Protein AF-A0A1H7WBT7-F1 (afdb_monomer)

Radius of gyration: 23.44 Å; Cα contacts (8 Å, |Δi|>4): 569; chains: 1; bounding box: 58×46×62 Å

Sequence (361 aa):
MTIYLFTLDDHLTEDISVIVDMLNKSKGSLKFKILPYRSSTGYYKLYYQSKSLTLESISEICNELKGENNVFENYGILITSKKIEKPKAITLDGKESWYSAFVFKNIAINSNDWEEITEDRSYLAIAHQIIENIFQSLSQINLGSTELMQEIHLNSKGCINDYGRNRVEIYAKIMSGYICKNCQEKFIDRGNDEPTLNQIKSTLTIIRNRITDNYDLNLNVNETISVDKYGQISVGRHKINFGNAKTLAHIYLFYLINHNLKIGHNDFLEKKEIQDKFTSLHKVTGEYKNKFHMIGYVDSMSTYHTRIKKYIQNSLTIESLYKKFHYKSKKSKEYGHHYWLEFESSQVELDPSLQQYRVKV

Organism: NCBI:txid295069

Foldseek 3Di:
DEAEEEELDPVCPVLLVLLQVLLPVQDFDYHYDYQDDDCVDPLNVLVVPDQEAEQVNLCVNQCVSCVVVVNNVAAYEYEYQHFYAQQPLDPDDDDDGDQKDHDQRRIYGHQPDCCVLQVHVSSLLRSLRVLLRVLCNLLVQDSNDNCNPVVADCDQPLASRHPPRDSVSSSSVLLSLHHDPVSVVSSVVSPDDPRVVVSSSVSSVSSNCLSVLPPPPPPPQLFAWEQDPLLFIATRPFTQDPDPPLVLSLVLSLQLLAAPDWDALVCCVPPPLLVCLSCVCCVRRVPNVDSVRVVVCSVVVVVSLVVSLVSLCSRDSHVSVSVQSHWDWDQDPPGGIIIHHHDDPSRYHYDPNSNVSYDDD

Nearest PDB structures (foldseek):
  4rk1-assembly1_A  TM=3.832E-01  e=4.487E+00  Enterococcus faecium DO
  5tpw-assembly1_A  TM=4.294E-01  e=3.846E+00  Xenopus laevis
  1qoz-assembly2_B  TM=3.621E-01  e=3.846E+00  Trichoderma reesei

pLDDT: mean 86.72, std 11.73, range [36.94, 98.31]

Mean predicted aligned error: 13.57 Å

Secondary structure (DSSP, 8-state):
-EEEEEESSGGGHHHHHHHHHHHTTS-SS-EEEE----TTSHHHHHHHH-SEE-HHHHHHHHHHHHHHTT-TTSEEEEEESSEEPPPTT---S--S-BSEEEETTEEEEE-SS-HHHHTT-HHHHHHHHHHHHHHHHHTT--TT-TTHHHHSBSS-SSBTTB---SHHHHHHHHHH-B--HHHHHHHHHTT--HHHHHHHHHHHHHHHHHHH----------PPEEE-TT--EEETTEEE--TT-HHHHHHHHHHHHTTT--EEHHHHHH-HHHHHHHHHTHHHHS---SHHHHHHHHHTHHHHHHHHHHHHHHH-SSHHHHHHHSPEEEEETTTEEEEE----GGGEEE-GGGGGGPPP-

Structure (mmCIF, N/CA/C/O backbone):
data_AF-A0A1H7WBT7-F1
#
_entry.id   AF-A0A1H7WBT7-F1
#
loop_
_atom_site.group_PDB
_atom_site.id
_atom_site.type_symbol
_atom_site.label_atom_id
_atom_site.label_alt_id
_atom_site.label_comp_id
_atom_site.label_asym_id
_atom_site.label_entity_id
_atom_site.label_seq_id
_atom_site.pdbx_PDB_ins_code
_atom_site.Cartn_x
_atom_site.Cartn_y
_atom_site.Cartn_z
_atom_site.occupancy
_atom_site.B_iso_or_equiv
_atom_site.auth_seq_id
_atom_site.auth_comp_id
_atom_site.auth_asym_id
_atom_site.auth_atom_id
_atom_site.pdbx_PDB_model_num
ATOM 1 N N . MET A 1 1 ? -17.977 -5.008 -0.973 1.00 92.75 1 MET A N 1
ATOM 2 C CA . MET A 1 1 ? -17.716 -3.654 -0.448 1.00 92.75 1 MET A CA 1
ATOM 3 C C . MET A 1 1 ? -16.532 -3.040 -1.181 1.00 92.75 1 MET A C 1
ATOM 5 O O . MET A 1 1 ? -15.520 -3.716 -1.339 1.00 92.75 1 MET A O 1
ATOM 9 N N . THR A 1 2 ? -16.643 -1.798 -1.656 1.00 96.31 2 THR A N 1
ATOM 10 C CA . THR A 1 2 ? -15.521 -1.100 -2.303 1.00 96.31 2 THR A CA 1
ATOM 11 C C . THR A 1 2 ? -14.871 -0.120 -1.331 1.00 96.31 2 THR A C 1
ATOM 13 O O . THR A 1 2 ? -15.548 0.532 -0.537 1.00 96.31 2 THR A O 1
ATOM 16 N N . ILE A 1 3 ? -13.546 -0.063 -1.380 1.00 98.25 3 ILE A N 1
ATOM 17 C CA . ILE A 1 3 ? -12.691 0.770 -0.549 1.00 98.25 3 ILE A CA 1
ATOM 18 C C . ILE A 1 3 ? -11.867 1.642 -1.486 1.00 98.25 3 ILE A C 1
ATOM 20 O O . ILE A 1 3 ? -11.159 1.131 -2.356 1.00 98.25 3 ILE A O 1
ATOM 24 N N . TYR A 1 4 ? -11.984 2.950 -1.315 1.00 98.25 4 TYR A N 1
ATOM 25 C CA . TYR A 1 4 ? -11.321 3.945 -2.137 1.00 98.25 4 TYR A CA 1
ATOM 26 C C . TYR A 1 4 ? -10.151 4.556 -1.378 1.00 98.25 4 TYR A C 1
ATOM 28 O O . TYR A 1 4 ? -10.340 5.090 -0.290 1.00 98.25 4 TYR A O 1
ATOM 36 N N . LEU A 1 5 ? -8.954 4.470 -1.949 1.00 98.19 5 LEU A N 1
ATOM 37 C CA . LEU A 1 5 ? -7.739 5.081 -1.420 1.00 98.19 5 LEU A CA 1
ATOM 38 C C . LEU A 1 5 ? -7.412 6.331 -2.230 1.00 98.19 5 LEU A C 1
ATOM 40 O O . LEU A 1 5 ? -7.529 6.329 -3.457 1.00 98.19 5 LEU A O 1
ATOM 44 N N . PHE A 1 6 ? -6.962 7.373 -1.547 1.00 96.94 6 PHE A N 1
ATOM 45 C CA . PHE A 1 6 ? -6.472 8.597 -2.162 1.00 96.94 6 PHE A CA 1
ATOM 46 C C . PHE A 1 6 ? -5.417 9.254 -1.270 1.00 96.94 6 PHE A C 1
ATOM 48 O O . PHE A 1 6 ? -5.335 8.999 -0.070 1.00 96.94 6 PHE A O 1
ATOM 55 N N . THR A 1 7 ? -4.596 10.096 -1.882 1.00 95.62 7 THR A N 1
ATOM 56 C CA . THR A 1 7 ? -3.656 10.990 -1.206 1.00 95.62 7 THR A CA 1
ATOM 57 C C . THR A 1 7 ? -3.876 12.378 -1.771 1.00 95.62 7 THR A C 1
ATOM 59 O O . THR A 1 7 ? -4.238 12.516 -2.938 1.00 95.62 7 THR A O 1
ATOM 62 N N . LEU A 1 8 ? -3.664 13.390 -0.939 1.00 94.50 8 LEU A N 1
ATOM 63 C CA . LEU A 1 8 ? -3.547 14.779 -1.381 1.00 94.50 8 LEU A CA 1
ATOM 64 C C . LEU A 1 8 ? -2.085 15.252 -1.341 1.00 94.50 8 LEU A C 1
ATOM 66 O O . LEU A 1 8 ? -1.817 16.422 -1.578 1.00 94.50 8 LEU A O 1
ATOM 70 N 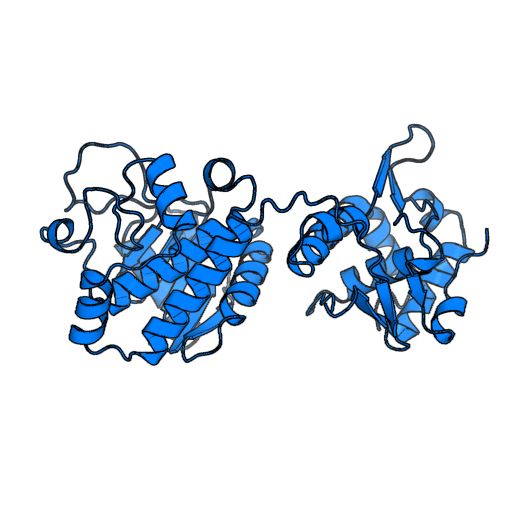N . ASP A 1 9 ? -1.150 14.343 -1.055 1.00 90.19 9 ASP A N 1
ATOM 71 C CA . ASP A 1 9 ? 0.286 14.544 -1.196 1.00 90.19 9 ASP A CA 1
ATOM 72 C C . ASP A 1 9 ? 0.802 13.823 -2.449 1.00 90.19 9 ASP A C 1
ATOM 74 O O . ASP A 1 9 ? 0.836 12.587 -2.498 1.00 90.19 9 ASP A O 1
ATOM 78 N N . ASP A 1 10 ? 1.264 14.591 -3.438 1.00 82.88 10 ASP A N 1
ATOM 79 C CA . ASP A 1 10 ? 1.680 14.069 -4.749 1.00 82.88 10 ASP A CA 1
ATOM 80 C C . ASP A 1 10 ? 2.744 12.959 -4.650 1.00 82.88 10 ASP A C 1
ATOM 82 O O . ASP A 1 10 ? 2.689 11.972 -5.390 1.00 82.88 10 ASP A O 1
ATOM 86 N N . HIS A 1 11 ? 3.682 13.080 -3.703 1.00 80.50 11 HIS A N 1
ATOM 87 C CA . HIS A 1 11 ? 4.784 12.130 -3.512 1.00 80.50 11 HIS A CA 1
ATOM 88 C C . HIS A 1 11 ? 4.335 10.732 -3.053 1.00 80.50 11 HIS A C 1
ATOM 90 O O . HIS A 1 11 ? 5.080 9.777 -3.258 1.00 80.50 11 HIS A O 1
ATOM 96 N N . LEU A 1 12 ? 3.122 10.592 -2.503 1.00 83.12 12 LEU A N 1
ATOM 97 C CA . LEU A 1 12 ? 2.568 9.315 -2.030 1.00 83.12 12 LEU A CA 1
ATOM 98 C C . LEU A 1 12 ? 1.747 8.582 -3.106 1.00 83.12 12 LEU A C 1
ATOM 100 O O . LEU A 1 12 ? 1.310 7.451 -2.893 1.00 83.12 12 LEU A O 1
ATOM 104 N N . THR A 1 13 ? 1.517 9.195 -4.272 1.00 79.75 13 THR A N 1
ATOM 105 C CA . THR A 1 13 ? 0.628 8.645 -5.318 1.00 79.75 13 THR A CA 1
ATOM 106 C C . THR A 1 13 ? 1.091 7.272 -5.819 1.00 79.75 13 THR A C 1
ATOM 108 O O . THR A 1 13 ? 0.280 6.369 -6.049 1.00 79.75 13 THR A O 1
ATOM 111 N N . GLU A 1 14 ? 2.406 7.094 -5.971 1.00 70.12 14 GLU A N 1
ATOM 112 C CA . GLU A 1 14 ? 2.995 5.812 -6.371 1.00 70.12 14 GLU A CA 1
ATOM 113 C C . GLU A 1 14 ? 2.823 4.754 -5.262 1.00 70.12 14 GLU A C 1
ATOM 115 O O . GLU A 1 14 ? 2.447 3.617 -5.558 1.00 70.12 14 GLU A O 1
ATOM 120 N N . ASP A 1 15 ? 2.999 5.132 -3.990 1.00 76.12 15 ASP A N 1
ATOM 121 C CA . ASP A 1 15 ? 2.882 4.222 -2.842 1.00 76.12 15 ASP A CA 1
ATOM 122 C C . ASP A 1 15 ? 1.452 3.692 -2.676 1.00 76.12 15 ASP A C 1
ATOM 124 O O . ASP A 1 15 ? 1.250 2.501 -2.423 1.00 76.12 15 ASP A O 1
ATOM 128 N N . ILE A 1 16 ? 0.441 4.534 -2.926 1.00 87.19 16 ILE A N 1
ATOM 129 C CA . ILE A 1 16 ? -0.965 4.106 -2.944 1.00 87.19 16 I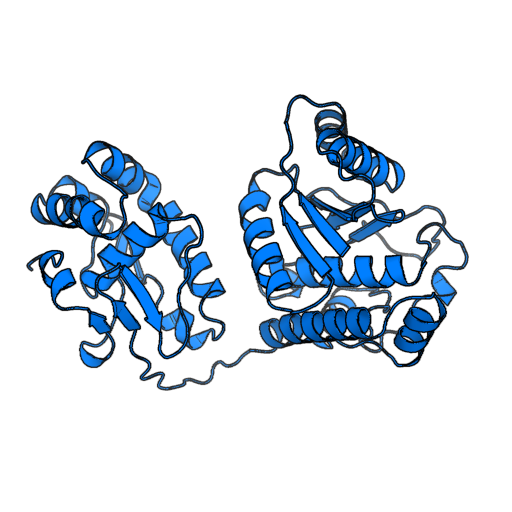LE A CA 1
ATOM 130 C C . ILE A 1 16 ? -1.194 2.987 -3.956 1.00 87.19 16 ILE A C 1
ATOM 132 O O . ILE A 1 16 ? -1.892 2.019 -3.650 1.00 87.19 16 ILE A O 1
ATOM 136 N N . SER A 1 17 ? -0.614 3.095 -5.152 1.00 83.25 17 SER A N 1
ATOM 137 C CA . SER A 1 17 ? -0.807 2.088 -6.201 1.00 83.25 17 SER A CA 1
ATOM 138 C C . SER A 1 17 ? -0.268 0.724 -5.765 1.00 83.25 17 SER A C 1
ATOM 140 O O . SER A 1 17 ? -0.952 -0.290 -5.903 1.00 83.25 17 SER A O 1
ATOM 142 N N . VAL A 1 18 ? 0.909 0.713 -5.129 1.00 79.62 18 VAL A N 1
ATOM 143 C CA . VAL A 1 18 ? 1.522 -0.500 -4.564 1.00 79.62 18 VAL A CA 1
ATOM 144 C C . VAL A 1 18 ? 0.638 -1.120 -3.479 1.00 79.62 18 VAL A C 1
ATOM 146 O O . VAL A 1 18 ? 0.449 -2.341 -3.443 1.00 79.62 18 VAL A O 1
ATOM 149 N N . ILE A 1 19 ? 0.077 -0.287 -2.601 1.00 88.00 19 ILE A N 1
ATOM 150 C CA . ILE A 1 19 ? -0.808 -0.727 -1.520 1.00 88.00 19 ILE A CA 1
ATOM 151 C C . ILE A 1 19 ? -2.099 -1.332 -2.089 1.00 88.00 19 ILE A C 1
ATOM 153 O O . ILE A 1 19 ? -2.473 -2.438 -1.694 1.00 88.00 19 ILE A O 1
ATOM 157 N N . VAL A 1 20 ? -2.756 -0.669 -3.047 1.00 90.31 20 VAL A N 1
ATOM 158 C CA . VAL A 1 20 ? -3.986 -1.173 -3.688 1.00 90.31 20 VAL A CA 1
ATOM 159 C C . VAL A 1 20 ? -3.752 -2.532 -4.348 1.00 90.31 20 VAL A C 1
ATOM 161 O O . VAL A 1 20 ? -4.540 -3.460 -4.139 1.00 90.31 20 VAL A O 1
ATOM 164 N N . ASP A 1 21 ? -2.664 -2.678 -5.104 1.00 83.25 21 ASP A N 1
ATOM 165 C CA . ASP A 1 21 ? -2.327 -3.935 -5.776 1.00 83.25 21 ASP A CA 1
ATOM 166 C C . ASP A 1 21 ? -2.071 -5.065 -4.774 1.00 83.25 21 ASP A C 1
ATOM 168 O O . ASP A 1 21 ? -2.511 -6.201 -4.972 1.00 83.25 21 ASP A O 1
ATOM 172 N N . MET A 1 22 ? -1.390 -4.764 -3.665 1.00 86.50 22 MET A N 1
ATOM 173 C CA . MET A 1 22 ? -1.147 -5.723 -2.592 1.00 86.50 22 MET A CA 1
ATOM 174 C C . MET A 1 22 ? -2.446 -6.176 -1.922 1.00 86.50 22 MET A C 1
ATOM 176 O O . MET A 1 22 ? -2.666 -7.383 -1.792 1.00 86.50 22 MET A O 1
ATOM 180 N N . LEU A 1 23 ? -3.294 -5.231 -1.514 1.00 89.31 23 LEU A N 1
ATOM 181 C CA . LEU A 1 23 ? -4.539 -5.514 -0.799 1.00 89.31 23 LEU A CA 1
ATOM 182 C C . LEU A 1 23 ? -5.519 -6.321 -1.666 1.00 89.31 23 LEU A C 1
ATOM 184 O O . LEU A 1 23 ? -6.214 -7.204 -1.164 1.00 89.31 23 LEU A O 1
ATOM 188 N N . ASN A 1 24 ? -5.513 -6.101 -2.984 1.00 88.75 24 ASN A N 1
ATOM 189 C CA . ASN A 1 24 ? -6.325 -6.865 -3.932 1.00 88.75 24 ASN A CA 1
ATOM 190 C C . ASN A 1 24 ? -5.812 -8.294 -4.213 1.00 88.75 24 ASN A C 1
ATOM 192 O O . ASN A 1 24 ? -6.513 -9.055 -4.886 1.00 88.75 24 ASN A O 1
ATOM 196 N N . LYS A 1 25 ? -4.643 -8.710 -3.692 1.00 81.38 25 LYS A N 1
ATOM 197 C CA . LYS A 1 25 ? -4.199 -10.120 -3.781 1.00 81.38 25 LYS A CA 1
ATOM 198 C C . LYS A 1 25 ? -5.079 -11.057 -2.948 1.00 81.38 25 LYS A C 1
ATOM 200 O O . LYS A 1 25 ? -5.212 -12.231 -3.294 1.00 81.38 25 LYS A O 1
ATOM 205 N N . SER A 1 26 ? -5.684 -10.549 -1.874 1.00 80.06 26 SER A N 1
ATOM 206 C CA . SER A 1 26 ? -6.634 -11.301 -1.056 1.00 80.06 26 SER A CA 1
ATOM 207 C C . SER A 1 26 ? -7.995 -11.366 -1.755 1.00 80.06 26 SER A C 1
ATOM 209 O O . SER A 1 26 ? -8.641 -10.343 -2.002 1.00 80.06 26 SER A O 1
ATOM 211 N N . LYS A 1 27 ? -8.442 -12.577 -2.106 1.00 82.94 27 LYS A N 1
ATOM 212 C CA . LYS A 1 27 ? -9.740 -12.786 -2.762 1.00 82.94 27 LYS A CA 1
ATOM 213 C C . LYS A 1 27 ? -10.875 -12.631 -1.747 1.00 82.94 27 LYS A C 1
ATOM 215 O O . LYS A 1 27 ? -10.848 -13.249 -0.693 1.00 82.94 27 LYS A O 1
ATOM 220 N N . GLY A 1 28 ? -11.901 -11.865 -2.107 1.00 90.06 28 GLY A N 1
ATOM 221 C CA . GLY A 1 28 ? -13.119 -11.724 -1.310 1.00 90.06 28 GLY A CA 1
ATOM 222 C C . GLY A 1 28 ? -13.953 -10.500 -1.689 1.00 90.06 28 GLY A C 1
ATOM 223 O O . GLY A 1 28 ? -13.803 -9.953 -2.792 1.00 90.06 28 GLY A O 1
ATOM 224 N N . SER A 1 29 ? -14.849 -10.117 -0.777 1.00 92.38 29 SER A N 1
ATOM 225 C CA . SER A 1 29 ? -15.852 -9.055 -0.922 1.00 92.38 29 SER A CA 1
ATOM 226 C C . SER A 1 29 ? -15.258 -7.640 -0.858 1.00 92.38 29 SER A C 1
ATOM 228 O O . SER A 1 29 ? -15.826 -6.725 -1.463 1.00 92.38 29 SER A O 1
ATOM 230 N N . LEU A 1 30 ? -14.131 -7.452 -0.164 1.00 96.50 30 LEU A N 1
ATOM 231 C CA . LEU A 1 30 ? -13.372 -6.204 -0.100 1.00 96.50 30 LEU A CA 1
ATOM 232 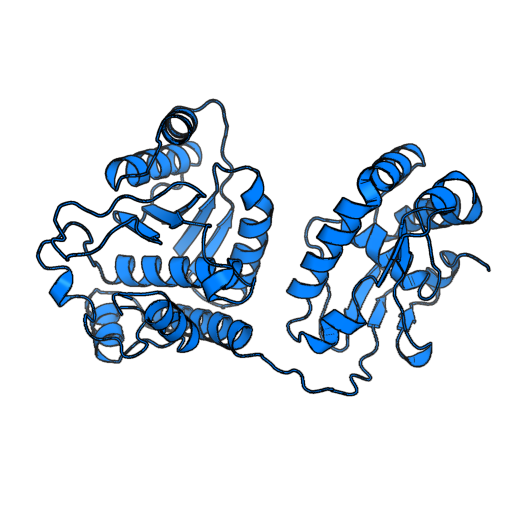C C . LEU A 1 30 ? -12.623 -5.997 -1.420 1.00 96.50 30 LEU A C 1
ATOM 234 O O . LEU A 1 30 ? -11.868 -6.871 -1.854 1.00 96.50 30 LEU A O 1
ATOM 238 N N . LYS A 1 31 ? -12.848 -4.846 -2.061 1.00 96.88 31 LYS A N 1
ATOM 239 C CA . LYS A 1 31 ? -12.198 -4.436 -3.314 1.00 96.88 31 LYS A CA 1
ATOM 240 C C . LYS A 1 31 ? -11.588 -3.055 -3.153 1.00 96.88 31 LYS A C 1
ATOM 242 O O . LYS A 1 31 ? -12.317 -2.112 -2.853 1.00 96.88 31 LYS A O 1
ATOM 247 N N . PHE A 1 32 ? -10.292 -2.933 -3.408 1.00 97.06 32 PHE A N 1
ATOM 248 C CA . PHE A 1 32 ? -9.549 -1.689 -3.231 1.00 97.06 32 PHE A CA 1
ATOM 249 C C . PHE A 1 32 ? -9.364 -0.990 -4.577 1.00 97.06 32 PHE A C 1
ATOM 251 O O . PHE A 1 32 ? -9.045 -1.637 -5.577 1.00 97.06 32 PHE A O 1
ATOM 258 N N . LYS A 1 33 ? -9.590 0.321 -4.617 1.00 97.12 33 LYS A N 1
ATOM 259 C CA . LYS A 1 33 ? -9.450 1.154 -5.816 1.00 97.12 33 LYS A CA 1
ATOM 260 C C . LYS A 1 33 ? -8.826 2.493 -5.453 1.00 97.12 33 LYS A C 1
ATOM 262 O O . LYS A 1 33 ? -9.006 2.971 -4.339 1.00 97.12 33 LYS A O 1
ATOM 267 N N . ILE A 1 34 ? -8.143 3.109 -6.409 1.00 95.81 34 ILE A N 1
ATOM 268 C CA . ILE A 1 34 ? -7.688 4.495 -6.282 1.00 95.81 34 ILE A CA 1
ATOM 269 C C . ILE A 1 34 ? -8.845 5.418 -6.662 1.00 95.81 34 ILE A C 1
ATOM 271 O O . ILE A 1 34 ? -9.539 5.158 -7.648 1.00 95.81 34 ILE A O 1
ATOM 275 N N . LEU A 1 35 ? -9.054 6.475 -5.883 1.00 94.75 35 LEU A N 1
ATOM 276 C CA . LEU A 1 35 ? -10.021 7.527 -6.175 1.00 94.75 35 LEU A CA 1
ATOM 277 C C . LEU A 1 35 ? -9.280 8.777 -6.664 1.00 94.75 35 LEU A C 1
ATOM 279 O O . LEU A 1 35 ? -8.384 9.253 -5.965 1.00 94.75 35 LEU A O 1
ATOM 283 N N . PRO A 1 36 ? -9.608 9.304 -7.854 1.00 90.75 36 PRO A N 1
ATOM 284 C CA . PRO A 1 36 ? -8.990 10.525 -8.344 1.00 90.75 36 PRO A CA 1
ATOM 285 C C . PRO A 1 36 ? -9.487 11.737 -7.548 1.00 90.75 36 PRO A C 1
ATOM 287 O O . PRO A 1 36 ? -10.640 11.777 -7.116 1.00 90.75 36 PRO A O 1
ATOM 290 N N . TYR A 1 37 ? -8.628 12.746 -7.415 1.00 91.06 37 TYR A N 1
ATOM 291 C CA . TYR A 1 37 ? -8.960 14.043 -6.826 1.00 91.06 37 TYR A CA 1
ATOM 292 C C . TYR A 1 37 ? -8.668 15.175 -7.813 1.00 91.06 37 TYR A C 1
ATOM 294 O O . TYR A 1 37 ? -7.911 15.019 -8.774 1.00 91.06 37 TYR A O 1
ATOM 302 N N . ARG A 1 38 ? -9.258 16.340 -7.550 1.00 87.69 38 ARG A N 1
ATOM 303 C CA . ARG A 1 38 ? -8.926 17.613 -8.197 1.00 87.69 38 ARG A CA 1
ATOM 304 C C . ARG A 1 38 ? -8.327 18.586 -7.183 1.00 87.69 38 ARG A C 1
ATOM 306 O O . ARG A 1 38 ? -8.733 18.595 -6.025 1.00 87.69 38 ARG A O 1
ATOM 313 N N . SER A 1 39 ? -7.367 19.399 -7.618 1.00 87.12 39 SER A N 1
ATOM 314 C CA . SER A 1 39 ? -6.648 20.356 -6.762 1.00 87.12 39 SER A CA 1
ATOM 315 C C . SER A 1 39 ? -7.354 21.707 -6.588 1.00 87.12 39 SER A C 1
ATOM 317 O O . SER A 1 39 ? -6.933 22.535 -5.785 1.00 87.12 39 SER A O 1
ATOM 319 N N . SER A 1 40 ? -8.442 21.951 -7.320 1.00 86.12 40 SER A N 1
ATOM 320 C CA . SER A 1 40 ? -9.200 23.210 -7.304 1.00 86.12 40 SER A CA 1
ATOM 321 C C . SER A 1 40 ? -10.394 23.218 -6.337 1.00 86.12 40 SER A C 1
ATOM 323 O O . SER A 1 40 ? -11.245 24.101 -6.428 1.00 86.12 40 SER A O 1
ATOM 325 N N . THR A 1 41 ? -10.500 22.236 -5.442 1.00 91.25 41 THR A N 1
ATOM 326 C CA . THR A 1 41 ? -11.695 21.986 -4.619 1.00 91.25 41 THR A CA 1
ATOM 327 C C . THR A 1 41 ? -11.565 22.503 -3.181 1.00 91.25 41 THR A C 1
ATOM 329 O O . THR A 1 41 ? -10.470 22.813 -2.701 1.00 91.25 41 THR A O 1
ATOM 332 N N . GLY A 1 42 ? -12.706 22.578 -2.482 1.00 90.75 42 GLY A N 1
ATOM 333 C CA . GLY A 1 42 ? -12.795 22.968 -1.069 1.00 90.75 42 GLY A CA 1
ATOM 334 C C . GLY A 1 42 ? -11.973 22.053 -0.163 1.00 90.75 42 GLY A C 1
ATOM 335 O O . GLY A 1 42 ? -11.051 22.533 0.500 1.00 90.75 42 GLY A O 1
ATOM 336 N N . TYR A 1 43 ? -12.216 20.739 -0.224 1.00 93.75 43 TYR A N 1
ATOM 337 C CA . TYR A 1 43 ? -11.449 19.747 0.535 1.00 93.75 43 TYR A CA 1
ATOM 338 C C . TYR A 1 43 ? -9.932 19.819 0.302 1.00 93.75 43 TYR A C 1
ATOM 340 O O . TYR A 1 43 ? -9.160 19.617 1.240 1.00 93.75 43 TYR A O 1
ATOM 348 N N . TYR A 1 44 ? -9.478 20.118 -0.924 1.00 94.38 44 TYR A N 1
ATOM 349 C CA . TYR A 1 44 ? -8.049 20.223 -1.225 1.00 94.38 44 TYR A CA 1
ATOM 350 C C . TYR A 1 44 ? -7.453 21.431 -0.504 1.00 94.38 44 TYR A C 1
ATOM 352 O O . TYR A 1 44 ? -6.442 21.326 0.190 1.00 94.38 44 TYR A O 1
ATOM 360 N N . LYS A 1 45 ? -8.126 22.582 -0.587 1.00 93.81 45 LYS A N 1
ATOM 361 C CA . LYS A 1 45 ? -7.715 23.790 0.131 1.00 93.81 45 LYS A CA 1
ATOM 362 C C . LYS A 1 45 ? -7.714 23.577 1.646 1.00 93.81 45 LYS A C 1
ATOM 364 O O . LYS A 1 45 ? -6.734 23.950 2.291 1.00 93.81 45 LYS A O 1
ATOM 369 N N . LEU A 1 46 ? -8.763 22.956 2.190 1.00 94.88 46 LEU A N 1
ATOM 370 C CA . LEU A 1 46 ? -8.868 22.615 3.609 1.00 94.88 46 LEU A CA 1
ATOM 371 C C . LEU A 1 46 ? -7.661 21.784 4.049 1.00 94.88 46 LEU A C 1
ATOM 373 O O . LEU A 1 46 ? -6.941 22.188 4.960 1.00 94.88 46 LEU A O 1
ATOM 377 N N . TYR A 1 47 ? -7.376 20.692 3.334 1.00 96.44 47 TYR A N 1
ATOM 378 C CA . TYR A 1 47 ? -6.228 19.835 3.606 1.00 96.44 47 TYR A CA 1
ATOM 379 C C . TYR A 1 47 ? -4.917 20.628 3.663 1.00 96.44 47 TYR A C 1
ATOM 381 O O . TYR A 1 47 ? -4.200 20.567 4.662 1.00 96.44 47 TYR A O 1
ATOM 389 N N . TYR A 1 48 ? -4.601 21.416 2.630 1.00 93.56 48 TYR A N 1
ATOM 390 C CA . TYR A 1 48 ? -3.336 22.155 2.571 1.00 93.56 48 TYR A CA 1
ATOM 391 C C . TYR A 1 48 ? -3.208 23.238 3.648 1.00 93.56 48 TYR A C 1
ATOM 393 O O . TYR A 1 48 ? -2.100 23.469 4.133 1.00 93.56 48 TYR A O 1
ATOM 401 N N . GLN A 1 49 ? -4.316 23.860 4.056 1.00 94.12 49 GLN A N 1
ATOM 402 C CA . GLN A 1 49 ? -4.334 24.862 5.126 1.00 94.12 49 GLN A CA 1
ATOM 403 C C . GLN A 1 49 ? -4.226 24.244 6.527 1.00 94.12 49 GLN A C 1
ATOM 405 O O . GLN A 1 49 ? -3.713 24.886 7.446 1.00 94.12 49 GLN A O 1
ATOM 410 N N . SER A 1 50 ? -4.664 22.998 6.705 1.00 93.00 50 SER A N 1
ATOM 411 C CA . SER A 1 50 ? -4.561 22.287 7.977 1.00 93.00 50 SER A CA 1
ATOM 412 C C . SER A 1 50 ? -3.117 21.884 8.289 1.00 93.00 50 SER A C 1
ATOM 414 O O . SER A 1 50 ? -2.454 21.216 7.497 1.00 93.00 50 SER A O 1
ATOM 416 N N . LYS A 1 51 ? -2.623 22.223 9.486 1.00 91.31 51 LYS A N 1
ATOM 417 C CA . LYS A 1 51 ? -1.334 21.715 9.997 1.00 91.31 51 LYS A CA 1
ATOM 418 C C . LYS A 1 51 ? -1.424 20.243 10.425 1.00 91.31 51 LYS A C 1
ATOM 420 O O . LYS A 1 51 ? -0.461 19.492 10.287 1.00 91.31 51 LYS A O 1
ATOM 425 N N . SER A 1 52 ? -2.582 19.858 10.941 1.00 93.56 52 SER A N 1
ATOM 426 C CA . SER A 1 52 ? -2.930 18.530 11.440 1.00 93.56 52 SER A CA 1
ATOM 427 C C . SER A 1 52 ? -4.395 18.238 11.121 1.00 93.56 52 SER A C 1
ATOM 429 O O . SER A 1 52 ? -5.171 19.161 10.868 1.00 93.56 52 SER A O 1
ATOM 431 N N . LEU A 1 53 ? -4.759 16.960 11.082 1.00 94.44 53 LEU A N 1
ATOM 432 C CA . LEU A 1 53 ? -6.107 16.511 10.747 1.00 94.44 53 LEU A CA 1
ATOM 433 C C . LEU A 1 53 ? -6.860 16.076 12.004 1.00 94.44 53 LEU A C 1
ATOM 435 O O . LEU A 1 53 ? -6.374 15.225 12.747 1.00 94.44 53 LEU A O 1
ATOM 439 N N . THR A 1 54 ? -8.048 16.635 12.219 1.00 92.56 54 THR A N 1
ATOM 440 C CA . THR A 1 54 ? -8.988 16.189 13.254 1.00 92.56 54 THR A CA 1
ATOM 441 C C . THR A 1 54 ? -9.964 15.173 12.667 1.00 92.56 54 THR A C 1
ATOM 443 O O . THR A 1 54 ? -10.044 15.000 11.452 1.00 92.56 54 THR A O 1
ATOM 446 N N . LEU A 1 55 ? -10.750 14.508 13.515 1.00 91.75 55 LEU A N 1
ATOM 447 C CA . LEU A 1 55 ? -11.818 13.618 13.049 1.00 91.75 55 LEU A CA 1
ATOM 448 C C . LEU A 1 55 ? -12.830 14.353 12.151 1.00 91.75 55 LEU A C 1
ATOM 450 O O . LEU A 1 55 ? -13.289 13.797 11.152 1.00 91.75 55 LEU A O 1
ATOM 454 N N . GLU A 1 56 ? -13.138 15.610 12.472 1.00 93.12 56 GLU A N 1
ATOM 455 C CA . GLU A 1 56 ? -14.025 16.458 11.676 1.00 93.12 56 GLU A CA 1
ATOM 456 C C . GLU A 1 56 ? -13.428 16.745 10.297 1.00 93.12 56 GLU A C 1
ATOM 458 O O . GLU A 1 56 ? -14.097 16.490 9.296 1.00 93.12 56 GLU A O 1
ATOM 463 N N . SER A 1 57 ? -12.162 17.181 10.223 1.00 95.06 57 SER A N 1
ATOM 464 C CA . SER A 1 57 ? -11.541 17.484 8.927 1.00 95.06 57 SER A CA 1
ATOM 465 C C . SER A 1 57 ? -11.329 16.232 8.074 1.00 95.06 57 SER A C 1
ATOM 467 O O . SER A 1 57 ? -11.522 16.283 6.862 1.00 95.06 57 SER A O 1
ATOM 469 N N . ILE A 1 58 ? -11.020 15.080 8.686 1.00 95.88 58 ILE A N 1
ATOM 470 C CA . ILE A 1 58 ? -10.977 13.784 7.988 1.00 95.88 58 ILE A CA 1
ATOM 471 C C . ILE A 1 58 ? -12.338 13.476 7.362 1.00 95.88 58 ILE A C 1
ATOM 473 O O . ILE A 1 58 ? -12.409 13.088 6.193 1.00 95.88 58 ILE A O 1
ATOM 477 N N . SER A 1 59 ? -13.419 13.647 8.128 1.00 95.81 59 SER A N 1
ATOM 478 C CA . SER A 1 59 ? -14.773 13.374 7.654 1.00 95.81 59 SER A CA 1
ATOM 479 C C . SER A 1 59 ? -15.181 14.316 6.519 1.00 95.81 59 SER A C 1
ATOM 481 O O . SER A 1 59 ? -15.680 13.846 5.498 1.00 95.81 59 SER A O 1
ATOM 483 N N . GLU A 1 60 ? -14.922 15.617 6.664 1.00 96.62 60 GLU A N 1
ATOM 484 C CA . GLU A 1 60 ? -15.216 16.645 5.659 1.00 96.62 60 GLU A CA 1
ATOM 485 C C . GLU A 1 60 ? -14.476 16.367 4.345 1.00 96.62 60 GLU A C 1
ATOM 487 O O . GLU A 1 60 ? -15.113 16.196 3.304 1.00 96.62 60 GLU A O 1
ATOM 492 N N . ILE A 1 61 ? -13.151 16.178 4.408 1.00 97.44 61 ILE A N 1
ATOM 493 C CA . ILE A 1 61 ? -12.319 15.905 3.229 1.00 97.44 61 ILE A CA 1
ATOM 494 C C . ILE A 1 61 ? -12.783 14.633 2.511 1.00 97.44 61 ILE A C 1
ATOM 496 O O . ILE A 1 61 ? -12.966 14.630 1.291 1.00 97.44 61 ILE A O 1
ATOM 500 N N . CYS A 1 62 ? -12.991 13.543 3.257 1.00 97.25 62 CYS A N 1
ATOM 501 C CA . CYS A 1 62 ? -13.410 12.274 2.666 1.00 97.25 62 CYS A CA 1
ATOM 502 C C . CYS A 1 62 ? -14.814 12.359 2.059 1.00 97.25 62 CYS A C 1
ATOM 504 O O . CYS A 1 62 ? -15.043 11.805 0.985 1.00 97.25 62 CYS A O 1
ATOM 506 N N . ASN A 1 63 ? -15.766 13.013 2.728 1.00 97.00 63 ASN A N 1
ATOM 507 C CA . ASN A 1 63 ? -17.142 13.096 2.243 1.00 97.00 63 ASN A CA 1
ATOM 508 C C . ASN A 1 63 ? -17.259 13.971 0.996 1.00 97.00 63 ASN A C 1
ATOM 510 O O . ASN A 1 63 ? -17.945 13.563 0.060 1.00 97.00 63 ASN A O 1
ATOM 514 N N . GLU A 1 64 ? -16.572 15.114 0.947 1.00 96.06 64 GLU A N 1
ATOM 515 C CA . GLU A 1 64 ? -16.558 15.956 -0.252 1.00 96.06 64 GLU A CA 1
ATOM 516 C C . GLU A 1 64 ? -15.958 15.216 -1.450 1.00 96.06 64 GLU A C 1
ATOM 518 O O . GLU A 1 64 ? -16.583 15.155 -2.511 1.00 96.06 64 GLU A O 1
ATOM 523 N N . LEU A 1 65 ? -14.792 14.577 -1.278 1.00 96.00 65 LEU A N 1
ATOM 524 C CA . LEU A 1 65 ? -14.145 13.844 -2.367 1.00 96.00 65 LEU A CA 1
ATOM 525 C C . LEU A 1 65 ? -14.984 12.644 -2.831 1.00 96.00 65 LEU A C 1
ATOM 527 O O . LEU A 1 65 ? -15.143 12.411 -4.035 1.00 96.00 65 LEU A O 1
ATOM 531 N N . LYS A 1 66 ? -15.544 11.872 -1.890 1.00 96.19 66 LYS A N 1
ATOM 532 C CA . LYS A 1 66 ? -16.471 10.784 -2.229 1.00 96.19 66 LYS A CA 1
ATOM 533 C C . LYS A 1 66 ? -17.709 11.314 -2.942 1.00 96.19 66 LYS A C 1
ATOM 535 O O . LYS A 1 66 ? -18.244 10.611 -3.799 1.00 96.19 66 LYS A O 1
ATOM 540 N N . GLY A 1 67 ? -18.152 12.520 -2.605 1.00 94.75 67 GLY A N 1
ATOM 541 C CA . GLY A 1 67 ? -19.310 13.140 -3.217 1.00 94.75 67 GLY A CA 1
ATOM 542 C C . GLY A 1 67 ? -19.098 13.589 -4.643 1.00 94.75 67 GLY A C 1
ATOM 543 O O . GLY A 1 67 ? -19.906 13.258 -5.506 1.00 94.75 67 GLY A O 1
ATOM 544 N N . GLU A 1 68 ? -17.961 14.219 -4.920 1.00 94.25 68 GLU A N 1
ATOM 545 C CA . GLU A 1 68 ? -17.552 14.557 -6.285 1.00 94.25 68 GLU A CA 1
ATOM 546 C C . GLU A 1 68 ? -17.512 13.319 -7.198 1.00 94.25 68 GLU A C 1
ATOM 548 O O . GLU A 1 68 ? -17.814 13.396 -8.389 1.00 94.25 68 GLU A O 1
ATOM 553 N N . ASN A 1 69 ? -17.187 12.160 -6.624 1.00 94.56 69 ASN A N 1
ATOM 554 C CA . ASN A 1 69 ? -17.080 10.895 -7.339 1.00 94.56 69 ASN A CA 1
ATOM 555 C C . ASN A 1 69 ? -18.327 9.991 -7.228 1.00 94.56 69 ASN A C 1
ATOM 557 O O . ASN A 1 69 ? -18.303 8.877 -7.748 1.00 94.56 69 ASN A O 1
ATOM 561 N N . ASN A 1 70 ? -19.413 10.433 -6.580 1.00 94.75 70 ASN A N 1
ATOM 562 C CA . ASN A 1 70 ? -20.648 9.658 -6.363 1.00 94.75 70 ASN A CA 1
ATOM 563 C C . ASN A 1 70 ? -20.442 8.294 -5.661 1.00 94.75 70 ASN A C 1
ATOM 565 O O . ASN A 1 70 ? -21.046 7.285 -6.030 1.00 94.75 70 ASN A O 1
ATOM 569 N N . VAL A 1 71 ? -19.587 8.243 -4.633 1.00 95.56 71 VAL A N 1
ATOM 570 C CA . VAL A 1 71 ? -19.231 7.010 -3.897 1.00 95.56 71 VAL A CA 1
ATOM 571 C C . VAL A 1 71 ? -19.415 7.121 -2.377 1.00 95.56 71 VAL A C 1
ATOM 573 O O . VAL A 1 71 ? -18.763 6.392 -1.632 1.00 95.56 71 VAL A O 1
ATOM 576 N N . PHE A 1 72 ? -20.316 7.989 -1.905 1.00 92.31 72 PHE A N 1
ATOM 577 C CA . PHE A 1 72 ? -20.554 8.293 -0.480 1.00 92.31 72 PHE A CA 1
ATOM 578 C C . PHE A 1 72 ? -20.666 7.068 0.446 1.00 92.31 72 PHE A C 1
ATOM 580 O O . PHE A 1 72 ? -20.077 7.068 1.530 1.00 92.31 72 PHE A O 1
ATOM 587 N N . GLU A 1 73 ? -21.346 6.012 -0.010 1.00 92.75 73 GLU A N 1
ATOM 588 C CA . GLU A 1 73 ? -21.596 4.773 0.746 1.00 92.75 73 GLU A CA 1
ATOM 589 C C . GLU A 1 73 ? -20.358 3.888 0.960 1.00 92.75 73 GLU A C 1
ATOM 591 O O . GLU A 1 73 ? -20.394 2.918 1.725 1.00 92.75 73 GLU A O 1
ATOM 596 N N . ASN A 1 74 ? -19.257 4.187 0.274 1.00 96.88 74 ASN A N 1
ATOM 597 C CA . ASN A 1 74 ? -18.035 3.393 0.312 1.00 96.88 74 ASN A CA 1
ATOM 598 C C . ASN A 1 74 ? -17.033 3.940 1.335 1.00 96.88 74 ASN A C 1
ATOM 600 O O . ASN A 1 74 ? -17.139 5.073 1.819 1.00 96.88 74 ASN A O 1
ATOM 604 N N . TYR A 1 75 ? -16.032 3.118 1.647 1.00 98.12 75 TYR A N 1
ATOM 605 C CA . TYR A 1 75 ? -14.892 3.568 2.438 1.00 98.12 75 TYR A CA 1
ATOM 606 C C . TYR A 1 75 ? -14.049 4.560 1.640 1.00 98.12 75 TYR A C 1
ATOM 608 O O . TYR A 1 75 ? -13.740 4.295 0.479 1.00 98.12 75 TYR A O 1
ATOM 616 N N . GLY A 1 76 ? -13.679 5.672 2.274 1.00 98.12 76 GLY A N 1
ATOM 617 C CA . GLY A 1 76 ? -12.695 6.633 1.783 1.00 98.12 76 GLY A CA 1
ATOM 618 C C . GLY A 1 76 ? -11.490 6.635 2.716 1.00 98.12 76 GLY A C 1
ATOM 619 O O . GLY A 1 76 ? -11.645 6.876 3.910 1.00 98.12 76 GLY A O 1
ATOM 620 N N . ILE A 1 77 ? -10.314 6.330 2.178 1.00 98.31 77 ILE A N 1
ATOM 621 C CA . ILE A 1 77 ? -9.059 6.226 2.916 1.00 98.31 77 ILE A CA 1
ATOM 622 C C . ILE A 1 77 ? -8.093 7.282 2.391 1.00 98.31 77 ILE A C 1
ATOM 624 O O . ILE A 1 77 ? -7.564 7.147 1.287 1.00 98.31 77 ILE A O 1
ATOM 628 N N . LEU A 1 78 ? -7.850 8.299 3.210 1.00 98.19 78 LEU A N 1
ATOM 629 C CA . LEU A 1 78 ? -6.826 9.309 2.996 1.00 98.19 78 LEU A CA 1
ATOM 630 C C . LEU A 1 78 ? -5.485 8.809 3.548 1.00 98.19 78 LEU A C 1
ATOM 632 O O . LEU A 1 78 ? -5.332 8.636 4.756 1.00 98.19 78 LEU A O 1
ATOM 636 N N . ILE A 1 79 ? -4.500 8.614 2.678 1.00 97.38 79 ILE A N 1
ATOM 637 C CA . ILE A 1 79 ? -3.099 8.441 3.081 1.00 97.38 79 ILE A CA 1
ATOM 638 C C . ILE A 1 79 ? -2.437 9.821 3.028 1.00 97.38 79 ILE A C 1
ATOM 640 O O . ILE A 1 79 ? -2.602 10.541 2.044 1.00 97.38 79 ILE A O 1
ATOM 644 N N . THR A 1 80 ? -1.754 10.218 4.101 1.00 95.50 80 THR A N 1
ATOM 645 C CA . THR A 1 80 ? -1.298 11.600 4.290 1.00 95.50 80 THR A CA 1
ATOM 646 C C . THR A 1 80 ? -0.009 11.686 5.098 1.00 95.50 80 THR A C 1
ATOM 648 O O . THR A 1 80 ? 0.184 10.954 6.060 1.00 95.50 80 THR A O 1
ATOM 651 N N . SER A 1 81 ? 0.832 12.659 4.774 1.00 93.19 81 SER A N 1
ATOM 652 C CA . SER A 1 81 ? 2.005 13.057 5.558 1.00 93.19 81 SER A CA 1
ATOM 653 C C . SER A 1 81 ? 1.671 14.011 6.720 1.00 93.19 81 SER A C 1
ATOM 655 O O . SER A 1 81 ? 2.560 14.406 7.481 1.00 93.19 81 SER A O 1
ATOM 657 N N . LYS A 1 82 ? 0.404 14.422 6.884 1.00 93.50 82 LYS A N 1
ATOM 658 C CA . LYS A 1 82 ? -0.030 15.301 7.980 1.00 93.50 82 LYS A CA 1
ATOM 659 C C . LYS A 1 82 ? -0.221 14.524 9.276 1.00 93.50 82 LYS A C 1
ATOM 661 O O . LYS A 1 82 ? -0.712 13.398 9.296 1.00 93.50 82 LYS A O 1
ATOM 666 N N . LYS A 1 83 ? 0.092 15.186 10.393 1.00 92.94 83 LYS A N 1
ATOM 667 C CA . LYS A 1 83 ? -0.198 14.664 11.734 1.00 92.94 83 LYS A CA 1
ATOM 668 C C . LYS A 1 83 ? -1.706 14.487 11.911 1.00 92.94 83 LYS A C 1
ATOM 670 O O . LYS A 1 83 ? -2.465 15.406 11.615 1.00 92.94 83 LYS A O 1
ATOM 675 N N . ILE A 1 84 ? -2.120 13.355 12.469 1.00 93.12 84 ILE A N 1
ATOM 676 C CA . ILE A 1 84 ? -3.510 13.107 12.867 1.00 93.12 84 ILE A CA 1
ATOM 677 C C . ILE A 1 84 ? -3.646 13.423 14.356 1.00 93.12 84 ILE A C 1
ATOM 679 O O . ILE A 1 84 ? -2.871 12.931 15.180 1.00 93.12 84 ILE A O 1
ATOM 683 N N . GLU A 1 85 ? -4.601 14.279 14.704 1.00 88.81 85 GLU A N 1
ATOM 684 C CA . GLU A 1 85 ? -4.850 14.679 16.083 1.00 88.81 85 GLU A CA 1
ATOM 685 C C . GLU A 1 85 ? -5.512 13.560 16.882 1.00 88.81 85 GLU A C 1
ATOM 687 O O . GLU A 1 85 ? -6.354 12.809 16.392 1.00 88.81 85 GLU A O 1
ATOM 692 N N . LYS A 1 86 ? -5.138 13.477 18.157 1.00 78.88 86 LYS A N 1
ATOM 693 C CA . LYS A 1 86 ? -5.754 12.551 19.099 1.00 78.88 86 LYS A CA 1
ATOM 694 C C . LYS A 1 86 ? -7.178 13.022 19.434 1.00 78.88 86 LYS A C 1
ATOM 696 O O . LYS A 1 86 ? -7.341 14.191 19.795 1.00 78.88 86 LYS A O 1
ATOM 701 N N . PRO A 1 87 ? -8.193 12.139 19.414 1.00 72.38 87 PRO A N 1
ATOM 702 C CA . PRO A 1 87 ? -9.532 12.487 19.877 1.00 72.38 87 PRO A CA 1
ATOM 703 C C . PRO A 1 87 ? -9.520 12.961 21.339 1.00 72.38 87 PRO A C 1
ATOM 705 O O . PRO A 1 87 ? -8.958 12.300 22.215 1.00 72.38 87 PRO A O 1
ATOM 708 N N . LYS A 1 88 ? -10.171 14.100 21.619 1.00 67.00 88 LYS A N 1
ATOM 709 C CA . LYS A 1 88 ? -10.173 14.749 22.948 1.00 67.00 88 LYS A CA 1
ATOM 710 C C . LYS A 1 88 ? -10.737 13.873 24.074 1.00 67.00 88 LYS A C 1
ATOM 712 O O . LYS A 1 88 ? -10.354 14.060 25.222 1.00 67.00 88 LYS A O 1
ATOM 717 N N . ALA A 1 89 ? -11.616 12.921 23.756 1.00 61.12 89 ALA A N 1
ATOM 718 C CA . ALA A 1 89 ? -12.247 12.024 24.727 1.00 61.12 89 ALA A CA 1
ATOM 719 C C . ALA A 1 89 ? -11.285 10.986 25.346 1.00 61.12 89 ALA A C 1
ATOM 721 O O . ALA A 1 89 ? -11.645 10.319 26.312 1.00 61.12 89 ALA A O 1
ATOM 722 N N . ILE A 1 90 ? -10.065 10.841 24.813 1.00 62.34 90 ILE A N 1
ATOM 723 C CA . ILE A 1 90 ? -9.108 9.816 25.242 1.00 62.34 90 ILE A CA 1
ATOM 724 C C . ILE A 1 90 ? -8.031 10.456 26.132 1.00 62.34 90 ILE A C 1
ATOM 726 O O . ILE A 1 90 ? -6.986 10.914 25.661 1.00 62.34 90 ILE A O 1
ATOM 730 N N . THR A 1 91 ? -8.243 10.455 27.446 1.00 53.34 91 THR A N 1
ATOM 731 C CA . THR A 1 91 ? -7.218 10.824 28.435 1.00 53.34 91 THR A CA 1
ATOM 732 C C . THR A 1 91 ? -6.327 9.619 28.736 1.00 53.34 91 THR A C 1
ATOM 734 O O . THR A 1 91 ? -6.547 8.867 29.679 1.00 53.34 91 THR A O 1
ATOM 737 N N . LEU A 1 92 ? -5.320 9.421 27.893 1.00 57.41 92 LEU A N 1
ATOM 738 C CA . LEU A 1 92 ? -4.143 8.613 28.217 1.00 57.41 92 LEU A CA 1
ATOM 739 C C . LEU A 1 92 ? -2.923 9.523 28.137 1.00 57.41 92 LEU A C 1
ATOM 741 O O . LEU A 1 92 ? -2.789 10.247 27.145 1.00 57.41 92 LEU A O 1
ATOM 745 N N . ASP A 1 93 ? -2.052 9.461 29.138 1.00 50.16 93 ASP A N 1
ATOM 746 C CA . ASP A 1 93 ? -0.786 10.187 29.132 1.00 50.16 93 ASP A CA 1
ATOM 747 C C . ASP A 1 93 ? 0.108 9.700 27.980 1.00 50.16 93 ASP A C 1
ATOM 749 O O . ASP A 1 93 ? 0.357 8.505 27.819 1.00 50.16 93 ASP A O 1
ATOM 753 N N . GLY A 1 94 ? 0.549 10.644 27.143 1.00 48.41 94 GLY A N 1
ATOM 754 C CA . GLY A 1 94 ? 1.432 10.416 25.997 1.00 48.41 94 GLY A CA 1
ATOM 755 C C . GLY A 1 94 ? 1.318 11.517 24.932 1.00 48.41 94 GLY A C 1
ATOM 756 O O . GLY A 1 94 ? 0.221 11.834 24.472 1.00 48.41 94 GLY A O 1
ATOM 757 N N . LYS A 1 95 ? 2.456 12.098 24.530 1.00 47.66 95 LYS A N 1
ATOM 758 C CA . LYS A 1 95 ? 2.632 12.853 23.267 1.00 47.66 95 LYS A CA 1
ATOM 759 C C . LYS A 1 95 ? 2.907 11.850 22.132 1.00 47.66 95 LYS A C 1
ATOM 761 O O . LYS A 1 95 ? 3.496 10.817 22.413 1.00 47.66 95 LYS A O 1
ATOM 766 N N . GLU A 1 96 ? 2.608 12.054 20.849 1.00 63.91 96 GLU A N 1
ATOM 767 C CA . GLU A 1 96 ? 1.984 13.119 20.048 1.00 63.91 96 GLU A CA 1
ATOM 768 C C . GLU A 1 96 ? 1.547 12.446 18.719 1.00 63.91 96 GLU A C 1
ATOM 770 O O . GLU A 1 96 ? 2.303 11.643 18.184 1.00 63.91 96 GLU A O 1
ATOM 775 N N . SER A 1 97 ? 0.375 12.795 18.170 1.00 63.28 97 SER A N 1
ATOM 776 C CA . SER A 1 97 ? -0.229 12.285 16.912 1.00 63.28 97 SER A CA 1
ATOM 777 C C . SER A 1 97 ? -0.527 10.777 16.799 1.00 63.28 97 SER A C 1
ATOM 779 O O . SER A 1 97 ? 0.239 9.925 17.230 1.00 63.28 97 SER A O 1
ATOM 781 N N . TRP A 1 98 ? -1.678 10.445 16.211 1.00 85.56 98 TRP A N 1
ATOM 782 C CA . TRP A 1 98 ? -2.066 9.064 15.908 1.00 85.56 98 TRP A CA 1
ATOM 783 C C . TRP A 1 98 ? -1.529 8.639 14.536 1.00 85.56 98 TRP A C 1
ATOM 785 O O . TRP A 1 98 ? -1.408 9.456 13.622 1.00 85.56 98 TRP A O 1
ATOM 795 N N . TYR A 1 99 ? -1.218 7.351 14.388 1.00 90.50 99 TYR A N 1
ATOM 796 C CA . TYR A 1 99 ? -0.800 6.764 13.109 1.00 90.50 99 TYR A CA 1
ATOM 797 C C . TYR A 1 99 ? -1.961 6.604 12.128 1.00 90.50 99 TYR A C 1
ATOM 799 O O . TYR A 1 99 ? -1.770 6.617 10.915 1.00 90.50 99 TYR A O 1
ATOM 807 N N . SER A 1 100 ? -3.172 6.451 12.647 1.00 93.56 100 SER A N 1
ATOM 808 C CA . SER A 1 100 ? -4.390 6.358 11.861 1.00 93.56 100 SER A CA 1
ATOM 809 C C . SER A 1 100 ? -5.592 6.738 12.718 1.00 93.56 100 SER A C 1
ATOM 811 O O . SER A 1 100 ? -5.521 6.683 13.944 1.00 93.56 100 SER A O 1
ATOM 813 N N . ALA A 1 101 ? -6.680 7.160 12.087 1.00 93.88 101 ALA A N 1
ATOM 814 C CA . ALA A 1 101 ? -7.955 7.394 12.749 1.00 93.88 101 ALA A CA 1
ATOM 815 C C . ALA A 1 101 ? -9.104 7.216 11.758 1.00 93.88 101 ALA A C 1
ATOM 817 O O . ALA A 1 101 ? -8.924 7.361 10.546 1.00 93.88 101 ALA A O 1
ATOM 818 N N . PHE A 1 102 ? -10.306 6.963 12.272 1.00 94.62 102 PHE A N 1
ATOM 819 C CA . PHE A 1 102 ? -11.498 6.843 11.448 1.00 94.62 102 PHE A CA 1
ATOM 820 C C . PHE A 1 102 ? -12.741 7.464 12.086 1.00 94.62 102 PHE A C 1
ATOM 822 O O . PHE A 1 102 ? -12.896 7.514 13.306 1.00 94.62 102 PHE A O 1
ATOM 829 N N . VAL A 1 103 ? -13.653 7.898 11.217 1.00 93.38 103 VAL A N 1
ATOM 830 C CA . VAL A 1 103 ? -15.023 8.306 11.533 1.00 93.38 103 VAL A CA 1
ATOM 831 C C . VAL A 1 103 ? -15.939 7.572 10.564 1.00 93.38 103 VAL A C 1
ATOM 833 O O . VAL A 1 103 ? -15.966 7.869 9.368 1.00 93.38 103 VAL A O 1
ATOM 836 N N . PHE A 1 104 ? -16.669 6.572 11.060 1.00 92.56 104 PHE A N 1
ATOM 837 C CA . PHE A 1 104 ? -17.444 5.649 10.225 1.00 92.56 104 PHE A CA 1
ATOM 838 C C . PHE A 1 104 ? -16.589 5.034 9.099 1.00 92.56 104 PHE A C 1
ATOM 840 O O . PHE A 1 104 ? -15.679 4.250 9.364 1.00 92.56 104 PHE A O 1
ATOM 847 N N . LYS A 1 105 ? -16.883 5.387 7.841 1.00 96.56 105 LYS A N 1
ATOM 848 C CA . LYS A 1 105 ? -16.224 4.896 6.622 1.00 96.56 105 LYS A CA 1
ATOM 849 C C . LYS A 1 105 ? -15.142 5.849 6.091 1.00 96.56 105 LYS A C 1
ATOM 851 O O . LYS A 1 105 ? -14.622 5.624 5.001 1.00 96.56 105 LYS A O 1
ATOM 856 N N . ASN A 1 106 ? -14.826 6.911 6.828 1.00 97.94 106 ASN A N 1
ATOM 857 C CA . ASN A 1 106 ? -13.789 7.881 6.487 1.00 97.94 106 ASN A CA 1
ATOM 858 C C . ASN A 1 106 ? -12.567 7.597 7.356 1.00 97.94 106 ASN A C 1
ATOM 860 O O . ASN A 1 106 ? -12.654 7.686 8.577 1.00 97.94 106 ASN A O 1
ATOM 864 N N . ILE A 1 107 ? -11.459 7.210 6.735 1.00 98.00 107 ILE A N 1
ATOM 865 C CA . ILE A 1 107 ? -10.235 6.776 7.410 1.00 98.00 107 ILE A CA 1
ATOM 866 C C . ILE A 1 107 ? -9.102 7.700 6.966 1.00 98.00 107 ILE A C 1
ATOM 868 O O . ILE A 1 107 ? -8.982 7.997 5.779 1.00 98.00 107 ILE A O 1
ATOM 872 N N . ALA A 1 108 ? -8.249 8.110 7.898 1.00 97.69 108 ALA A N 1
ATOM 873 C CA . ALA A 1 108 ? -6.972 8.739 7.594 1.00 97.69 108 ALA A CA 1
ATOM 874 C C . ALA A 1 108 ? -5.822 7.918 8.173 1.00 97.69 108 ALA A C 1
ATOM 876 O O . ALA A 1 108 ? -5.921 7.391 9.282 1.00 97.69 108 ALA A O 1
ATOM 877 N N . ILE A 1 109 ? -4.732 7.814 7.419 1.00 96.88 109 ILE A N 1
ATOM 878 C CA . ILE A 1 109 ? -3.528 7.077 7.802 1.00 96.88 109 ILE A CA 1
ATOM 879 C C . ILE A 1 109 ? -2.323 7.960 7.528 1.00 96.88 109 ILE A C 1
ATOM 881 O O . ILE A 1 109 ? -2.129 8.431 6.407 1.00 96.88 109 ILE A O 1
ATOM 885 N N . ASN A 1 110 ? -1.518 8.164 8.563 1.00 94.38 110 ASN A N 1
ATOM 886 C CA . ASN A 1 110 ? -0.253 8.866 8.461 1.00 94.38 110 ASN A CA 1
ATOM 887 C C . ASN A 1 110 ? 0.745 7.996 7.680 1.00 94.38 110 ASN A C 1
ATOM 889 O O . ASN A 1 110 ? 0.833 6.795 7.928 1.00 94.38 110 ASN A O 1
ATOM 893 N N . SER A 1 111 ? 1.481 8.576 6.737 1.00 91.25 111 SER A N 1
ATOM 894 C CA . SER A 1 111 ? 2.501 7.898 5.931 1.00 91.25 111 SER A CA 1
ATOM 895 C C . SER A 1 111 ? 3.908 7.956 6.523 1.00 91.25 111 SER A C 1
ATOM 897 O O . SER A 1 111 ? 4.791 7.278 6.010 1.00 91.25 111 SER A O 1
ATOM 899 N N . ASN A 1 112 ? 4.135 8.762 7.558 1.00 88.81 112 ASN A N 1
ATOM 900 C CA . ASN A 1 112 ? 5.464 9.028 8.102 1.00 88.81 112 ASN A CA 1
ATOM 901 C C . ASN A 1 112 ? 5.840 8.050 9.227 1.00 88.81 112 ASN A C 1
ATOM 903 O O . ASN A 1 112 ? 4.975 7.467 9.884 1.00 88.81 112 ASN A O 1
ATOM 907 N N . ASP A 1 113 ? 7.144 7.957 9.497 1.00 85.12 113 ASP A N 1
ATOM 908 C CA . ASP A 1 113 ? 7.760 7.243 10.628 1.00 85.12 113 ASP A CA 1
ATOM 909 C C . ASP A 1 113 ? 7.602 5.711 10.602 1.00 85.12 113 ASP A C 1
ATOM 911 O O . ASP A 1 113 ? 7.875 5.032 11.598 1.00 85.12 113 ASP A O 1
ATOM 915 N N . TRP A 1 114 ? 7.177 5.144 9.471 1.00 87.81 114 TRP A N 1
ATOM 916 C CA . TRP A 1 114 ? 7.022 3.696 9.313 1.00 87.81 114 TRP A CA 1
ATOM 917 C C . TRP A 1 114 ? 8.313 2.993 8.908 1.00 87.81 114 TRP A C 1
ATOM 919 O O . TRP A 1 114 ? 8.449 1.795 9.175 1.00 87.81 114 TRP A O 1
ATOM 929 N N . GLU A 1 115 ? 9.259 3.712 8.306 1.00 79.19 115 GLU A N 1
ATOM 930 C CA . GLU A 1 115 ? 10.554 3.184 7.868 1.00 79.19 115 GLU A CA 1
ATOM 931 C C . GLU A 1 115 ? 11.318 2.595 9.058 1.00 79.19 115 GLU A C 1
ATOM 933 O O . GLU A 1 115 ? 11.829 1.479 8.985 1.00 79.19 115 GLU A O 1
ATOM 938 N N . GLU A 1 116 ? 11.298 3.303 10.192 1.00 77.00 116 GLU A N 1
ATOM 939 C CA . GLU A 1 116 ? 11.950 2.897 11.442 1.00 77.00 116 GLU A CA 1
ATOM 940 C C . GLU A 1 116 ? 11.243 1.720 12.133 1.00 77.00 116 GLU A C 1
ATOM 942 O O . GLU A 1 116 ? 11.849 1.022 12.943 1.00 77.00 116 GLU A O 1
ATOM 947 N N . ILE A 1 117 ? 9.956 1.502 11.841 1.00 82.12 117 ILE A N 1
ATOM 948 C CA . ILE A 1 117 ? 9.151 0.421 12.430 1.00 82.12 117 ILE A CA 1
ATOM 949 C C . ILE A 1 117 ? 9.223 -0.841 11.568 1.00 82.12 117 ILE A C 1
ATOM 951 O O . ILE A 1 117 ? 9.170 -1.942 12.101 1.00 82.12 117 ILE A O 1
ATOM 955 N N . THR A 1 118 ? 9.310 -0.701 10.244 1.00 80.19 118 THR A N 1
ATOM 956 C CA . THR A 1 118 ? 9.152 -1.815 9.291 1.00 80.19 118 THR A CA 1
ATOM 957 C C . THR A 1 118 ? 10.345 -2.032 8.365 1.00 80.19 118 THR A C 1
ATOM 959 O O . THR A 1 118 ? 10.209 -2.726 7.358 1.00 80.19 118 THR A O 1
ATOM 962 N N . GLU A 1 119 ? 11.512 -1.484 8.712 1.00 77.88 119 GLU A N 1
ATOM 963 C CA . GLU A 1 119 ? 12.770 -1.671 7.974 1.00 77.88 119 GLU A CA 1
ATOM 964 C C . GLU A 1 119 ? 12.607 -1.280 6.491 1.00 77.88 119 GLU A C 1
ATOM 966 O O . GLU A 1 119 ? 12.689 -2.118 5.594 1.00 77.88 119 GLU A O 1
ATOM 971 N N . ASP A 1 120 ? 12.278 -0.007 6.241 1.00 71.69 120 ASP A N 1
ATOM 972 C CA . ASP A 1 120 ? 12.035 0.580 4.906 1.00 71.69 120 ASP A CA 1
ATOM 973 C C . ASP A 1 120 ? 10.832 0.000 4.126 1.00 71.69 120 ASP A C 1
ATOM 975 O O . ASP A 1 120 ? 10.645 0.273 2.934 1.00 71.69 120 ASP A O 1
ATOM 979 N N . ARG A 1 121 ? 9.960 -0.776 4.784 1.00 79.69 121 ARG A N 1
ATOM 980 C CA . ARG A 1 121 ? 8.741 -1.356 4.186 1.00 79.69 121 ARG A CA 1
ATOM 981 C C . ARG A 1 121 ? 7.465 -0.629 4.619 1.00 79.69 121 ARG A C 1
ATOM 983 O O . ARG A 1 121 ? 6.432 -1.264 4.838 1.00 79.69 121 ARG A O 1
ATOM 990 N N . SER A 1 122 ? 7.502 0.705 4.653 1.00 86.00 122 SER A N 1
ATOM 991 C CA . SER A 1 122 ? 6.411 1.580 5.123 1.00 86.00 122 SER A CA 1
ATOM 992 C C . SER A 1 122 ? 5.039 1.259 4.528 1.00 86.00 122 SER A C 1
ATOM 994 O O . SER A 1 122 ? 4.023 1.275 5.221 1.00 86.00 122 SER A O 1
ATOM 996 N N . TYR A 1 123 ? 4.998 0.876 3.250 1.00 85.38 123 TYR A N 1
ATOM 997 C CA . TYR A 1 123 ? 3.767 0.489 2.559 1.00 85.38 123 TYR A CA 1
ATOM 998 C C . TYR A 1 123 ? 3.047 -0.717 3.204 1.00 85.38 123 TYR A C 1
ATOM 1000 O O . TYR A 1 123 ? 1.822 -0.812 3.121 1.00 85.38 123 TYR A O 1
ATOM 1008 N N . LEU A 1 124 ? 3.773 -1.632 3.863 1.00 88.69 124 LEU A N 1
ATOM 1009 C CA . LEU A 1 124 ? 3.195 -2.762 4.602 1.00 88.69 124 LEU A CA 1
ATOM 1010 C C . LEU A 1 124 ? 2.552 -2.298 5.908 1.00 88.69 124 LEU A C 1
ATOM 1012 O O . LEU A 1 124 ? 1.473 -2.778 6.258 1.00 88.69 124 LEU A O 1
ATOM 1016 N N . ALA A 1 125 ? 3.172 -1.335 6.592 1.00 91.81 125 ALA A N 1
ATOM 1017 C CA . ALA A 1 125 ? 2.610 -0.738 7.795 1.00 91.81 125 ALA A CA 1
ATOM 1018 C C . ALA A 1 125 ? 1.327 0.043 7.482 1.00 91.81 125 ALA A C 1
ATOM 1020 O O . ALA A 1 125 ? 0.302 -0.163 8.131 1.00 91.81 125 ALA A O 1
ATOM 1021 N N . ILE A 1 126 ? 1.346 0.856 6.420 1.00 94.62 126 ILE A N 1
ATOM 1022 C CA . ILE A 1 126 ? 0.162 1.580 5.939 1.00 94.62 126 ILE A CA 1
ATOM 1023 C C . ILE A 1 126 ? -0.942 0.586 5.552 1.00 94.62 126 ILE A C 1
ATOM 1025 O O . ILE A 1 126 ? -2.086 0.743 5.975 1.00 94.62 126 ILE A O 1
ATOM 1029 N N . ALA A 1 127 ? -0.618 -0.484 4.817 1.00 95.00 127 ALA A N 1
ATOM 1030 C CA . ALA A 1 127 ? -1.587 -1.527 4.472 1.00 95.00 127 ALA A CA 1
ATOM 1031 C C . ALA A 1 127 ? -2.177 -2.228 5.708 1.00 95.00 127 ALA A C 1
ATOM 1033 O O . ALA A 1 127 ? -3.378 -2.503 5.739 1.00 95.00 127 ALA A O 1
ATOM 1034 N N . HIS A 1 128 ? -1.367 -2.477 6.741 1.00 96.25 128 HIS A N 1
ATOM 1035 C CA . HIS A 1 128 ? -1.864 -2.991 8.015 1.00 96.25 128 HIS A CA 1
ATOM 1036 C C . HIS A 1 128 ? -2.849 -2.011 8.650 1.00 96.25 128 HIS A C 1
ATOM 1038 O O . HIS A 1 128 ? -3.947 -2.413 9.026 1.00 96.25 128 HIS A O 1
ATOM 1044 N N . GLN A 1 129 ? -2.491 -0.726 8.727 1.00 96.38 129 GLN A N 1
ATOM 1045 C CA . GLN A 1 129 ? -3.359 0.310 9.286 1.00 96.38 129 GLN A CA 1
ATOM 1046 C C . GLN A 1 129 ? -4.686 0.429 8.525 1.00 96.38 129 GLN A C 1
ATOM 1048 O O . GLN A 1 129 ? -5.730 0.585 9.154 1.00 96.38 129 GLN A O 1
ATOM 1053 N N . ILE A 1 130 ? -4.687 0.270 7.199 1.00 97.94 130 ILE A N 1
ATOM 1054 C CA . ILE A 1 130 ? -5.920 0.217 6.394 1.00 97.94 130 ILE A CA 1
ATOM 1055 C C . ILE A 1 130 ? -6.838 -0.897 6.884 1.00 97.94 130 ILE A C 1
ATOM 1057 O O . ILE A 1 130 ? -8.014 -0.665 7.165 1.00 97.94 130 ILE A O 1
ATOM 1061 N N . ILE A 1 131 ? -6.301 -2.111 6.980 1.00 98.06 131 ILE A N 1
ATOM 1062 C CA . ILE A 1 131 ? -7.081 -3.286 7.362 1.00 98.06 131 ILE A CA 1
ATOM 1063 C C . ILE A 1 131 ? -7.534 -3.201 8.821 1.00 98.06 131 ILE A C 1
ATOM 1065 O O . ILE A 1 131 ? -8.675 -3.551 9.115 1.00 98.06 131 ILE A O 1
ATOM 1069 N N . GLU A 1 132 ? -6.691 -2.675 9.707 1.00 97.56 132 GLU A N 1
ATOM 1070 C CA . GLU A 1 132 ? -7.019 -2.400 11.107 1.00 97.56 132 GLU A CA 1
ATOM 1071 C C . GLU A 1 132 ? -8.205 -1.441 11.233 1.00 97.56 132 GLU A C 1
ATOM 1073 O O . GLU A 1 132 ? -9.199 -1.783 11.873 1.00 97.56 132 GLU A O 1
ATOM 1078 N N . ASN A 1 133 ? -8.161 -0.289 10.563 1.00 97.69 133 ASN A N 1
ATOM 1079 C CA . ASN A 1 133 ? -9.238 0.699 10.644 1.00 97.69 133 ASN A CA 1
ATOM 1080 C C . ASN A 1 133 ? -10.538 0.185 10.005 1.00 97.69 133 ASN A C 1
ATOM 1082 O O . ASN A 1 133 ? -11.619 0.444 10.528 1.00 97.69 133 ASN A O 1
ATOM 1086 N N . ILE A 1 134 ? -10.461 -0.586 8.913 1.00 98.00 134 ILE A N 1
ATOM 1087 C CA . ILE A 1 134 ? -11.641 -1.249 8.330 1.00 98.00 134 ILE A CA 1
ATOM 1088 C C . ILE A 1 134 ? -12.234 -2.250 9.326 1.00 98.00 134 ILE A C 1
ATOM 1090 O O . ILE A 1 134 ? -13.443 -2.239 9.549 1.00 98.00 134 ILE A O 1
ATOM 1094 N N . PHE A 1 135 ? -11.404 -3.094 9.944 1.00 97.88 135 PHE A N 1
ATOM 1095 C CA . PHE A 1 135 ? -11.852 -4.077 10.929 1.00 97.88 135 PHE A CA 1
ATOM 1096 C C . PHE A 1 135 ? -12.519 -3.407 12.139 1.00 97.88 135 PHE A C 1
ATOM 1098 O O . PHE A 1 135 ? -13.611 -3.813 12.544 1.00 97.88 135 PHE A O 1
ATOM 1105 N N . GLN A 1 136 ? -11.903 -2.356 12.686 1.00 96.31 136 GLN A N 1
ATOM 1106 C CA . GLN A 1 136 ? -12.432 -1.604 13.828 1.00 96.31 136 GLN A CA 1
ATOM 1107 C C . GLN A 1 136 ? -13.733 -0.864 13.476 1.00 96.31 136 GLN A C 1
ATOM 1109 O O . GLN A 1 136 ? -14.688 -0.900 14.252 1.00 96.31 136 GLN A O 1
ATOM 1114 N N . SER A 1 137 ? -13.806 -0.271 12.281 1.00 96.12 137 SER A N 1
ATOM 1115 C CA . SER A 1 137 ? -15.008 0.385 11.755 1.00 96.12 137 SER A CA 1
ATOM 1116 C C . SER A 1 137 ? -16.174 -0.596 11.572 1.00 96.12 137 SER A C 1
ATOM 1118 O O . SER A 1 137 ? -17.275 -0.339 12.058 1.00 96.12 137 SER A O 1
ATOM 1120 N N . LEU A 1 138 ? -15.934 -1.758 10.953 1.00 96.31 138 LEU A N 1
ATOM 1121 C CA . LEU A 1 138 ? -16.934 -2.827 10.812 1.00 96.31 138 LEU A CA 1
ATOM 1122 C C . LEU A 1 138 ? -17.371 -3.398 12.170 1.00 96.31 138 LEU A C 1
ATOM 1124 O O . LEU A 1 138 ? -18.533 -3.757 12.350 1.00 96.31 138 LEU A O 1
ATOM 1128 N N . SER A 1 139 ? -16.465 -3.419 13.151 1.00 95.50 139 SER A N 1
ATOM 1129 C CA . SER A 1 139 ? -16.764 -3.800 14.539 1.00 95.50 139 SER A CA 1
ATOM 1130 C C . SER A 1 139 ? -17.517 -2.714 15.323 1.00 95.50 139 SER A C 1
ATOM 1132 O O . SER A 1 139 ? -17.786 -2.902 16.507 1.00 95.50 139 SER A O 1
ATOM 1134 N N . GLN A 1 140 ? -17.861 -1.589 14.681 1.00 94.12 140 GLN A N 1
ATOM 1135 C CA . GLN A 1 140 ? -18.577 -0.452 15.269 1.00 94.12 140 GLN A CA 1
ATOM 1136 C C . GLN A 1 140 ? -17.843 0.192 16.458 1.00 94.12 140 GLN A C 1
ATOM 1138 O O . GLN A 1 140 ? -18.474 0.731 17.369 1.00 94.12 140 GLN A O 1
ATOM 1143 N N . ILE A 1 141 ? -16.507 0.158 16.458 1.00 92.88 141 ILE A N 1
ATOM 1144 C CA . ILE A 1 141 ? -15.702 0.847 17.472 1.00 92.88 141 ILE A CA 1
ATOM 1145 C C . ILE A 1 141 ? -15.799 2.358 17.240 1.00 92.88 141 ILE A C 1
ATOM 1147 O O . ILE A 1 141 ? -15.620 2.840 16.123 1.00 92.88 141 ILE A O 1
ATOM 1151 N N . ASN A 1 142 ? -16.057 3.119 18.305 1.00 89.94 142 ASN A N 1
ATOM 1152 C CA . ASN A 1 142 ? -16.128 4.576 18.251 1.00 89.94 142 ASN A CA 1
ATOM 1153 C C . ASN A 1 142 ? -14.898 5.201 18.923 1.00 89.94 142 ASN A C 1
ATOM 1155 O O . ASN A 1 142 ? -14.796 5.213 20.150 1.00 89.94 142 ASN A O 1
ATOM 1159 N N . LEU A 1 143 ? -13.993 5.770 18.118 1.00 86.56 143 LEU A N 1
ATOM 1160 C CA . LEU A 1 143 ? -12.777 6.432 18.608 1.00 86.56 143 LEU A CA 1
ATOM 1161 C C . LEU A 1 143 ? -13.052 7.683 19.459 1.00 86.56 143 LEU A C 1
ATOM 1163 O O . LEU A 1 143 ? -12.199 8.094 20.239 1.00 86.56 143 LEU A O 1
ATOM 1167 N N . GLY A 1 144 ? -14.226 8.303 19.315 1.00 81.44 144 GLY A N 1
ATOM 1168 C CA . GLY A 1 144 ? -14.650 9.442 20.130 1.00 81.44 144 GLY A CA 1
ATOM 1169 C C . GLY A 1 144 ? -15.353 9.051 21.433 1.00 81.44 144 GLY A C 1
ATOM 1170 O O . GLY A 1 144 ? -15.717 9.938 22.201 1.00 81.44 144 GLY A O 1
ATOM 1171 N N . SER A 1 145 ? -15.577 7.756 21.683 1.00 84.75 145 SER A N 1
ATOM 1172 C CA . SER A 1 145 ? -16.293 7.282 22.870 1.00 84.75 145 SER A CA 1
ATOM 1173 C C . SER A 1 145 ? -15.387 7.197 24.098 1.00 84.75 145 SER A C 1
ATOM 1175 O O . SER A 1 145 ? -14.245 6.744 24.019 1.00 84.75 145 SER A O 1
ATOM 1177 N N . THR A 1 146 ? -15.940 7.527 25.267 1.00 80.69 146 THR A N 1
ATOM 1178 C CA . THR A 1 146 ? -15.319 7.260 26.575 1.00 80.69 146 THR A CA 1
ATOM 1179 C C . THR A 1 146 ? -15.174 5.762 26.865 1.00 80.69 146 THR A C 1
ATOM 1181 O O . THR A 1 146 ? -14.382 5.369 27.717 1.00 80.69 146 THR A O 1
ATOM 1184 N N . GLU A 1 147 ? -15.910 4.914 26.145 1.00 84.38 147 GLU A N 1
ATOM 1185 C CA . GLU A 1 147 ? -15.887 3.453 26.284 1.00 84.38 147 GLU A CA 1
ATOM 1186 C C . GLU A 1 147 ? -14.842 2.776 25.387 1.00 84.38 147 GLU A C 1
ATOM 1188 O O . GLU A 1 147 ? -14.648 1.567 25.494 1.00 84.38 147 GLU A O 1
ATOM 1193 N N . LEU A 1 148 ? -14.117 3.525 24.539 1.00 85.69 148 LEU A N 1
ATOM 1194 C CA . LEU A 1 148 ? -13.124 2.975 23.602 1.00 85.69 148 LEU A CA 1
ATOM 1195 C C . LEU A 1 148 ? -12.154 1.993 24.276 1.00 85.69 148 LEU A C 1
ATOM 1197 O O . LEU A 1 148 ? -11.811 0.952 23.721 1.00 85.69 148 LEU A O 1
ATOM 1201 N N . MET A 1 149 ? -11.743 2.313 25.500 1.00 83.94 149 MET A N 1
ATOM 1202 C CA . MET A 1 149 ? -10.775 1.544 26.283 1.00 83.94 149 MET A CA 1
ATOM 1203 C C . MET A 1 149 ? -11.276 0.142 26.669 1.00 83.94 149 MET A C 1
ATOM 1205 O O . MET A 1 149 ? -10.467 -0.715 27.014 1.00 83.94 149 MET A O 1
ATOM 1209 N N . GLN A 1 150 ? -12.588 -0.097 26.601 1.00 86.50 150 GLN A N 1
ATOM 1210 C CA . GLN A 1 150 ? -13.225 -1.400 26.825 1.00 86.50 150 GLN A CA 1
ATOM 1211 C C . GLN A 1 150 ? -13.339 -2.220 25.525 1.00 86.50 150 GLN A C 1
ATOM 1213 O O . GLN A 1 150 ? -13.545 -3.437 25.560 1.00 86.50 150 GLN A O 1
ATOM 1218 N N . GLU A 1 151 ? -13.184 -1.570 24.369 1.00 88.38 151 GLU A N 1
ATOM 1219 C CA . GLU A 1 151 ? -13.310 -2.190 23.047 1.00 88.38 151 GLU A CA 1
ATOM 1220 C C . GLU A 1 151 ? -11.970 -2.660 22.462 1.00 88.38 151 GLU A C 1
ATOM 1222 O O . GLU A 1 151 ? -11.942 -3.536 21.591 1.00 88.38 151 GLU A O 1
ATOM 1227 N N . ILE A 1 152 ? -10.857 -2.135 22.977 1.00 91.06 152 ILE A N 1
ATOM 1228 C CA . ILE A 1 152 ? -9.492 -2.442 22.529 1.00 91.06 152 ILE A CA 1
ATOM 1229 C C . ILE A 1 152 ? -8.671 -3.144 23.617 1.00 91.06 152 ILE A C 1
ATOM 1231 O O . ILE A 1 152 ? -9.044 -3.190 24.789 1.00 91.06 152 ILE A O 1
ATOM 1235 N N . HIS A 1 153 ? -7.518 -3.698 23.247 1.00 93.31 153 HIS A N 1
ATOM 1236 C CA . HIS A 1 153 ? -6.595 -4.288 24.213 1.00 93.31 153 HIS A CA 1
ATOM 1237 C C . HIS A 1 153 ? -5.553 -3.267 24.659 1.00 93.31 153 HIS A C 1
ATOM 1239 O O . HIS A 1 153 ? -4.697 -2.838 23.886 1.00 93.31 153 HIS A O 1
ATOM 1245 N N . LEU A 1 154 ? -5.612 -2.903 25.940 1.00 88.56 154 LEU A N 1
ATOM 1246 C CA . LEU A 1 154 ? -4.624 -2.018 26.556 1.00 88.56 154 LEU A CA 1
ATOM 1247 C C . LEU A 1 154 ? -3.283 -2.718 26.783 1.00 88.56 154 LEU A C 1
ATOM 1249 O O . LEU A 1 154 ? -2.239 -2.082 26.692 1.00 88.56 154 LEU A O 1
ATOM 1253 N N . ASN A 1 155 ? -3.318 -4.019 27.068 1.00 88.44 155 ASN A N 1
ATOM 1254 C CA . ASN A 1 155 ? -2.126 -4.850 27.157 1.00 88.44 155 ASN A CA 1
ATOM 1255 C C . ASN A 1 155 ? -1.945 -5.574 25.827 1.00 88.44 155 ASN A C 1
ATOM 1257 O O . ASN A 1 155 ? -2.831 -6.326 25.412 1.00 88.44 155 ASN A O 1
ATOM 1261 N N . SER A 1 156 ? -0.807 -5.327 25.179 1.00 90.19 156 SER A N 1
ATOM 1262 C CA . SER A 1 156 ? -0.484 -5.926 23.888 1.00 90.19 156 SER A CA 1
ATOM 1263 C C . SER A 1 156 ? -0.403 -7.451 23.995 1.00 90.19 156 SER A C 1
ATOM 1265 O O . SER A 1 156 ? 0.194 -8.001 24.924 1.00 90.19 156 SER A O 1
ATOM 1267 N N . LYS A 1 157 ? -1.021 -8.131 23.034 1.00 92.94 157 LYS A N 1
ATOM 1268 C CA . LYS A 1 157 ? -0.974 -9.589 22.839 1.00 92.94 157 LYS A CA 1
ATOM 1269 C C . LYS A 1 157 ? -0.809 -9.959 21.359 1.00 92.94 157 LYS A C 1
ATOM 1271 O O . LYS A 1 157 ? -1.118 -11.082 20.959 1.00 92.94 157 LYS A O 1
ATOM 1276 N N . GLY A 1 158 ? -0.383 -8.997 20.543 1.00 92.31 158 GLY A N 1
ATOM 1277 C CA . GLY A 1 158 ? -0.307 -9.089 19.093 1.00 92.31 158 GLY A CA 1
ATOM 1278 C C . GLY A 1 158 ? -1.675 -9.164 18.411 1.00 92.31 158 GLY A C 1
ATOM 1279 O O . GLY A 1 158 ? -1.771 -9.769 17.355 1.00 92.31 158 GLY A O 1
ATOM 1280 N N . CYS A 1 159 ? -2.761 -8.651 18.982 1.00 96.94 159 CYS A N 1
ATOM 1281 C CA . CYS A 1 159 ? -4.048 -8.609 18.278 1.00 96.94 159 CYS A CA 1
ATOM 1282 C C . CYS A 1 159 ? -4.154 -7.327 17.435 1.00 96.94 159 CYS A C 1
ATOM 1284 O O . CYS A 1 159 ? -3.646 -6.282 17.831 1.00 96.94 159 CYS A O 1
ATOM 1286 N N . ILE A 1 160 ? -4.890 -7.366 16.320 1.00 96.44 160 ILE A N 1
ATOM 1287 C CA . ILE A 1 160 ? -5.186 -6.178 15.497 1.00 96.44 160 ILE A CA 1
ATOM 1288 C C . ILE A 1 160 ? -5.836 -5.027 16.287 1.00 96.44 160 ILE A C 1
ATOM 1290 O O . ILE A 1 160 ? -5.654 -3.868 15.938 1.00 96.44 160 ILE A O 1
ATOM 1294 N N . ASN A 1 161 ? -6.553 -5.339 17.372 1.00 95.19 161 ASN A N 1
ATOM 1295 C CA . ASN A 1 161 ? -7.161 -4.356 18.277 1.00 95.19 161 ASN A CA 1
ATOM 1296 C C . ASN A 1 161 ? -6.267 -3.995 19.476 1.00 95.19 161 ASN A C 1
ATOM 1298 O O . ASN A 1 161 ? -6.764 -3.463 20.470 1.00 95.19 161 ASN A O 1
ATOM 1302 N N . ASP A 1 162 ? -4.971 -4.303 19.443 1.00 93.75 162 ASP A N 1
ATOM 1303 C CA . ASP A 1 162 ? -4.043 -3.785 20.447 1.00 93.75 162 ASP A CA 1
ATOM 1304 C C . ASP A 1 162 ? -3.827 -2.283 20.245 1.00 93.75 162 ASP A C 1
ATOM 1306 O O . ASP A 1 162 ? -3.585 -1.819 19.126 1.00 93.75 162 ASP A O 1
ATOM 1310 N N . TYR A 1 163 ? -3.861 -1.534 21.352 1.00 89.00 163 TYR A N 1
ATOM 1311 C CA . TYR A 1 163 ? -3.712 -0.077 21.342 1.00 89.00 163 TYR A CA 1
ATOM 1312 C C . TYR A 1 163 ? -2.369 0.378 20.746 1.00 89.00 163 TYR A C 1
ATOM 1314 O O . TYR A 1 163 ? -2.326 1.374 20.034 1.00 89.00 163 TYR A O 1
ATOM 1322 N N . GLY A 1 164 ? -1.282 -0.366 20.990 1.00 86.88 164 GLY A N 1
ATOM 1323 C CA . GLY A 1 164 ? 0.042 -0.057 20.444 1.00 86.88 164 GLY A CA 1
ATOM 1324 C C . GLY A 1 164 ? 0.656 1.195 21.071 1.00 86.88 164 GLY A C 1
ATOM 1325 O O . GLY A 1 164 ? 0.812 2.217 20.410 1.00 86.88 164 GLY A O 1
ATOM 1326 N N . ARG A 1 165 ? 1.025 1.121 22.357 1.00 83.19 165 ARG A N 1
ATOM 1327 C CA . ARG A 1 165 ? 1.511 2.277 23.143 1.00 83.19 165 ARG A CA 1
ATOM 1328 C C . ARG A 1 165 ? 2.841 2.844 22.656 1.00 83.19 165 ARG A C 1
ATOM 1330 O O . ARG A 1 165 ? 3.185 3.977 22.976 1.00 83.19 165 ARG A O 1
ATOM 1337 N N . ASN A 1 166 ? 3.622 2.029 21.963 1.00 85.06 166 ASN A N 1
ATOM 1338 C CA . ASN A 1 166 ? 4.956 2.359 21.495 1.00 85.06 166 ASN A CA 1
ATOM 1339 C C . ASN A 1 166 ? 5.256 1.597 20.199 1.00 85.06 166 ASN A C 1
ATOM 1341 O O . ASN A 1 166 ? 4.548 0.662 19.821 1.00 85.06 166 ASN A O 1
ATOM 1345 N N . ARG A 1 167 ? 6.347 1.983 19.535 1.00 86.56 167 ARG A N 1
ATOM 1346 C CA . ARG A 1 167 ? 6.774 1.399 18.257 1.00 86.56 167 ARG A CA 1
ATOM 1347 C C . ARG A 1 167 ? 7.004 -0.113 18.322 1.00 86.56 167 ARG A C 1
ATOM 1349 O O . ARG A 1 167 ? 6.691 -0.798 17.357 1.00 86.56 167 ARG A O 1
ATOM 1356 N N . VAL A 1 168 ? 7.488 -0.639 19.451 1.00 87.88 168 VAL A N 1
ATOM 1357 C CA . VAL A 1 168 ? 7.721 -2.083 19.635 1.00 87.88 168 VAL A CA 1
ATOM 1358 C C . VAL A 1 168 ? 6.397 -2.846 19.647 1.00 87.88 168 VAL A C 1
ATOM 1360 O O . VAL A 1 168 ? 6.260 -3.852 18.957 1.00 87.88 168 VAL A O 1
ATOM 1363 N N . GLU A 1 169 ? 5.396 -2.350 20.376 1.00 90.62 169 GLU A N 1
ATOM 1364 C CA . GLU A 1 169 ? 4.055 -2.944 20.388 1.00 90.62 169 GLU A CA 1
ATOM 1365 C C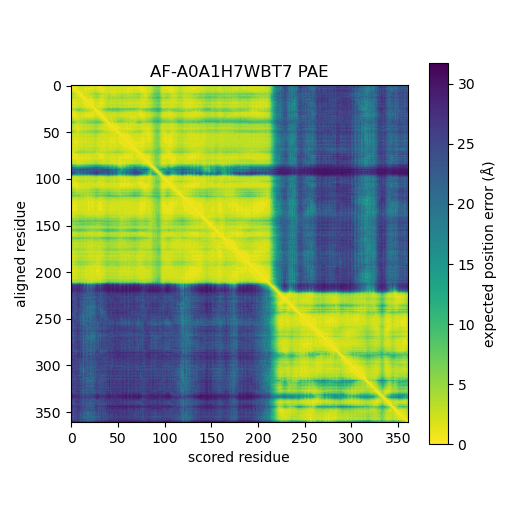 . GLU A 1 169 ? 3.368 -2.844 19.022 1.00 90.62 169 GLU A C 1
ATOM 1367 O O . GLU A 1 169 ? 2.701 -3.789 18.603 1.00 90.62 169 GLU A O 1
ATOM 1372 N N . ILE A 1 170 ? 3.547 -1.723 18.315 1.00 90.44 170 ILE A N 1
ATOM 1373 C CA . ILE A 1 170 ? 3.025 -1.539 16.955 1.00 90.44 170 ILE A CA 1
ATOM 1374 C C . ILE A 1 170 ? 3.671 -2.548 16.002 1.00 90.44 170 ILE A C 1
ATOM 1376 O O . ILE A 1 170 ? 2.956 -3.245 15.284 1.00 90.44 170 ILE A O 1
ATOM 1380 N N . TYR A 1 171 ? 4.998 -2.683 16.035 1.00 90.12 171 TYR A N 1
ATOM 1381 C CA . TYR A 1 171 ? 5.714 -3.671 15.232 1.00 90.12 171 TYR A CA 1
ATOM 1382 C C . TYR A 1 171 ? 5.246 -5.097 15.540 1.00 90.12 171 TYR A C 1
ATOM 1384 O O . TYR A 1 171 ? 4.908 -5.846 14.626 1.00 90.12 171 TYR A O 1
ATOM 1392 N N . ALA A 1 172 ? 5.132 -5.456 16.822 1.00 90.94 172 ALA A N 1
ATOM 1393 C CA . ALA A 1 172 ? 4.656 -6.771 17.247 1.00 90.94 172 ALA A CA 1
ATOM 1394 C C . ALA A 1 172 ? 3.219 -7.062 16.773 1.00 90.94 172 ALA A C 1
ATOM 1396 O O . ALA A 1 172 ? 2.936 -8.180 16.336 1.00 90.94 172 ALA A O 1
ATOM 1397 N N . LYS A 1 173 ? 2.326 -6.062 16.810 1.00 94.00 173 LYS A N 1
ATOM 1398 C CA . LYS A 1 173 ? 0.962 -6.154 16.264 1.00 94.00 173 LYS A CA 1
ATOM 1399 C C . LYS A 1 173 ? 0.978 -6.417 14.759 1.00 94.00 173 LYS A C 1
ATOM 1401 O O . LYS A 1 173 ? 0.274 -7.303 14.288 1.00 94.00 173 LYS A O 1
ATOM 1406 N N . ILE A 1 174 ? 1.797 -5.682 14.010 1.00 93.06 174 ILE A N 1
ATOM 1407 C CA . ILE A 1 174 ? 1.897 -5.863 12.560 1.00 93.06 174 ILE A CA 1
ATOM 1408 C C . ILE A 1 174 ? 2.459 -7.263 12.234 1.00 93.06 174 ILE A C 1
ATOM 1410 O O . ILE A 1 174 ? 1.929 -7.971 11.375 1.00 93.06 174 ILE A O 1
ATOM 1414 N N . MET A 1 175 ? 3.496 -7.689 12.957 1.00 90.50 175 MET A N 1
ATOM 1415 C CA . MET A 1 175 ? 4.180 -8.973 12.774 1.00 90.50 175 MET A CA 1
ATOM 1416 C C . MET A 1 175 ? 3.344 -10.190 13.160 1.00 90.50 175 MET A C 1
ATOM 1418 O O . MET A 1 175 ? 3.573 -11.286 12.649 1.00 90.50 175 MET A O 1
ATOM 1422 N N . SER A 1 176 ? 2.381 -10.045 14.065 1.00 92.94 176 SER A N 1
ATOM 1423 C CA . SER A 1 176 ? 1.528 -11.165 14.453 1.00 92.94 176 SER A CA 1
ATOM 1424 C C . SER A 1 176 ? 0.527 -11.533 13.351 1.00 92.94 176 SER A C 1
ATOM 1426 O O . SER A 1 176 ? 0.191 -12.714 13.203 1.00 92.94 176 SER A O 1
ATOM 1428 N N . GLY A 1 177 ? 0.044 -10.541 12.585 1.00 92.88 177 GLY A N 1
ATOM 1429 C CA . GLY A 1 177 ? -1.064 -10.689 11.636 1.00 92.88 177 GLY A CA 1
ATOM 1430 C C . GLY A 1 177 ? -2.323 -11.306 12.264 1.00 92.88 177 GLY A C 1
ATOM 1431 O O . GLY A 1 177 ? -3.084 -11.988 11.576 1.00 92.88 177 GLY A O 1
ATOM 1432 N N . TYR A 1 178 ? -2.505 -11.153 13.580 1.00 95.56 178 TYR A N 1
ATOM 1433 C CA . TYR A 1 178 ? -3.423 -11.962 14.382 1.00 95.56 178 TYR A CA 1
ATOM 1434 C C . TYR A 1 178 ? -4.645 -11.175 14.871 1.00 95.56 178 TYR A C 1
ATOM 1436 O O . TYR A 1 178 ? -4.567 -10.005 15.237 1.00 95.56 178 TYR A O 1
ATOM 1444 N N . ILE A 1 179 ? -5.794 -11.854 14.933 1.00 97.81 179 ILE A N 1
ATOM 1445 C CA . ILE A 1 179 ? -7.034 -11.350 15.534 1.00 97.81 179 ILE A CA 1
ATOM 1446 C C . ILE A 1 179 ? -7.444 -12.337 16.622 1.00 97.81 179 ILE A C 1
ATOM 1448 O O . ILE A 1 179 ? -7.627 -13.521 16.341 1.00 97.81 179 ILE A O 1
ATOM 1452 N N . CYS A 1 180 ? -7.608 -11.885 17.864 1.00 97.19 180 CYS A N 1
ATOM 1453 C CA . CYS A 1 180 ? -7.988 -12.787 18.949 1.00 97.19 180 CYS A CA 1
ATOM 1454 C C . CYS A 1 180 ? -9.445 -13.258 18.844 1.00 97.19 180 CYS A C 1
ATOM 1456 O O . CYS A 1 180 ? -10.270 -12.586 18.227 1.00 97.19 180 CYS A O 1
ATOM 1458 N N . LYS A 1 181 ? -9.768 -14.391 19.484 1.00 96.62 181 LYS A N 1
ATOM 1459 C CA . LYS A 1 181 ? -11.116 -14.984 19.466 1.00 96.62 181 LYS A CA 1
ATOM 1460 C C . LYS A 1 181 ? -12.213 -13.982 19.858 1.00 96.62 181 LYS A C 1
ATOM 1462 O O . LYS A 1 181 ? -13.137 -13.801 19.085 1.00 96.62 181 LYS A O 1
ATOM 1467 N N . ASN A 1 182 ? -12.034 -13.245 20.957 1.00 95.69 182 ASN A N 1
ATOM 1468 C CA . ASN A 1 182 ? -12.990 -12.221 21.402 1.00 95.69 182 ASN A CA 1
ATOM 1469 C C . ASN A 1 182 ? -13.230 -11.133 20.332 1.00 95.69 182 ASN A C 1
ATOM 1471 O O . ASN A 1 182 ? -14.360 -10.742 20.074 1.00 95.69 182 ASN A O 1
ATOM 1475 N N . CYS A 1 183 ? -12.180 -10.663 19.650 1.00 97.31 183 CYS A N 1
ATOM 1476 C CA . CYS A 1 183 ? -12.343 -9.686 18.568 1.00 97.31 183 CYS A CA 1
ATOM 1477 C C . CYS A 1 183 ? -13.045 -10.282 17.342 1.00 97.31 183 CYS A C 1
ATOM 1479 O O . CYS A 1 183 ? -13.822 -9.584 16.702 1.00 97.31 183 CYS A O 1
ATOM 1481 N N . GLN A 1 184 ? -12.785 -11.553 17.018 1.00 98.00 184 GLN A N 1
ATOM 1482 C CA . GLN A 1 184 ? -13.489 -12.256 15.940 1.00 98.00 184 GLN A CA 1
ATOM 1483 C C . GLN A 1 184 ? -14.979 -12.428 16.273 1.00 98.00 184 GLN A C 1
ATOM 1485 O O . GLN A 1 184 ? -15.817 -12.142 15.429 1.00 98.00 184 GLN A O 1
ATOM 1490 N N . GLU A 1 185 ? -15.308 -12.830 17.502 1.00 96.56 185 GLU A N 1
ATOM 1491 C CA . GLU A 1 185 ? -16.691 -12.983 17.977 1.00 96.56 185 GLU A CA 1
ATOM 1492 C C . GLU A 1 185 ? -17.432 -11.645 17.943 1.00 96.56 185 GLU A C 1
ATOM 1494 O O . GLU A 1 185 ? -18.447 -11.538 17.263 1.00 96.56 185 GLU A O 1
ATOM 1499 N N . LYS A 1 186 ? -16.850 -10.584 18.524 1.00 95.50 186 LYS A N 1
ATOM 1500 C CA . LYS A 1 186 ? -17.411 -9.225 18.447 1.00 95.50 186 LYS A CA 1
ATOM 1501 C C . LYS A 1 186 ? -17.668 -8.773 17.009 1.00 95.50 186 LYS A C 1
ATOM 1503 O O . LYS A 1 186 ? -18.683 -8.143 16.741 1.00 95.50 186 LYS A O 1
ATOM 1508 N N . PHE A 1 187 ? -16.757 -9.068 16.082 1.00 97.06 187 PHE A N 1
ATOM 1509 C CA . PHE A 1 187 ? -16.932 -8.712 14.675 1.00 97.06 187 PHE A CA 1
ATOM 1510 C C . PHE A 1 187 ? -18.182 -9.378 14.076 1.00 97.06 187 PHE A C 1
ATOM 1512 O O . PHE A 1 187 ? -18.963 -8.704 13.404 1.00 97.06 187 PHE A O 1
ATOM 1519 N N . ILE A 1 188 ? -18.397 -10.668 14.351 1.00 97.38 188 ILE A N 1
ATOM 1520 C CA . ILE A 1 188 ? -19.571 -11.422 13.884 1.00 97.38 188 ILE A CA 1
ATOM 1521 C C . ILE A 1 188 ? -20.853 -10.954 14.588 1.00 97.38 188 ILE A C 1
ATOM 1523 O O . ILE A 1 188 ? -21.848 -10.689 13.916 1.00 97.38 188 ILE A O 1
ATOM 1527 N N . ASP A 1 189 ? -20.817 -10.755 15.908 1.00 96.06 189 ASP A N 1
ATOM 1528 C CA . ASP A 1 189 ? -21.964 -10.298 16.711 1.00 96.06 189 ASP A CA 1
ATOM 1529 C C . ASP A 1 189 ? -22.478 -8.915 16.274 1.00 96.06 189 ASP A C 1
ATOM 1531 O O . ASP A 1 189 ? -23.654 -8.590 16.432 1.00 96.06 189 ASP A O 1
ATOM 1535 N N . ARG A 1 190 ? -21.608 -8.099 15.664 1.00 95.31 190 ARG A N 1
ATOM 1536 C CA . ARG A 1 190 ? -21.948 -6.794 15.070 1.00 95.31 190 ARG A CA 1
ATOM 1537 C C . ARG A 1 190 ? -22.589 -6.901 13.677 1.00 95.31 190 ARG A C 1
ATOM 1539 O O . ARG A 1 190 ? -22.809 -5.877 13.032 1.00 95.31 190 ARG A O 1
ATOM 1546 N N . GLY A 1 191 ? -22.914 -8.115 13.229 1.00 94.94 191 GLY A N 1
ATOM 1547 C CA . GLY A 1 191 ? -23.651 -8.395 11.994 1.00 94.94 191 GLY A CA 1
ATOM 1548 C C . GLY A 1 191 ? -22.780 -8.533 10.745 1.00 94.94 191 GLY A C 1
ATOM 1549 O O . GLY A 1 191 ? -23.310 -8.497 9.634 1.00 94.94 191 GLY A O 1
ATOM 1550 N N . ASN A 1 192 ? -21.461 -8.671 10.898 1.00 96.25 192 ASN A N 1
ATOM 1551 C CA . ASN A 1 192 ? -20.559 -8.870 9.766 1.00 96.25 192 ASN A CA 1
ATOM 1552 C C . ASN A 1 192 ? -20.460 -10.350 9.377 1.00 96.25 192 ASN A C 1
ATOM 1554 O O . ASN A 1 192 ? -20.582 -11.243 10.214 1.00 96.25 192 ASN A O 1
ATOM 1558 N N . ASP A 1 193 ? -20.188 -10.614 8.101 1.00 94.62 193 ASP A N 1
ATOM 1559 C CA . ASP A 1 193 ? -20.099 -11.971 7.574 1.00 94.62 193 ASP A CA 1
ATOM 1560 C C . ASP A 1 193 ? -18.704 -12.601 7.762 1.00 94.62 193 ASP A C 1
ATOM 1562 O O . ASP A 1 193 ? -17.660 -11.944 7.682 1.00 94.62 193 ASP A O 1
ATOM 1566 N N . GLU A 1 194 ? -18.686 -13.918 7.980 1.00 95.44 194 GLU A N 1
ATOM 1567 C CA . GLU A 1 194 ? -17.460 -14.704 8.146 1.00 95.44 194 GLU A CA 1
ATOM 1568 C C . GLU A 1 194 ? -16.518 -14.658 6.918 1.00 95.44 194 GLU A C 1
ATOM 1570 O O . GLU A 1 194 ? -15.302 -14.546 7.109 1.00 95.44 194 GLU A O 1
ATOM 1575 N N . PRO A 1 195 ? -17.001 -14.681 5.656 1.00 96.56 195 PRO A N 1
ATOM 1576 C CA . PRO A 1 195 ? -16.139 -14.484 4.489 1.00 96.56 195 PRO A CA 1
ATOM 1577 C C . PRO A 1 195 ? -15.334 -13.177 4.522 1.00 96.56 195 PRO A C 1
ATOM 1579 O O . PRO A 1 195 ? -14.139 -13.192 4.207 1.00 96.56 195 PRO A O 1
ATOM 1582 N N . THR A 1 196 ? -15.940 -12.061 4.936 1.00 97.06 196 THR A N 1
ATOM 1583 C CA . THR A 1 196 ? -15.238 -10.780 5.106 1.00 97.06 196 THR A CA 1
ATOM 1584 C C . THR A 1 196 ? -14.164 -10.875 6.196 1.00 97.06 196 THR A C 1
ATOM 1586 O O . THR A 1 196 ? -13.027 -10.449 5.969 1.00 97.06 196 THR A O 1
ATOM 1589 N N . LEU A 1 197 ? -14.463 -11.505 7.340 1.00 97.44 197 LEU A N 1
ATOM 1590 C CA . LEU A 1 197 ? -13.472 -11.752 8.398 1.00 97.44 197 LEU A CA 1
ATOM 1591 C C . LEU A 1 197 ? -12.287 -12.593 7.891 1.00 97.44 197 LEU A C 1
ATOM 1593 O O . LEU A 1 197 ? -11.123 -12.279 8.156 1.00 97.44 197 LEU A O 1
ATOM 1597 N N . ASN A 1 198 ? -12.568 -13.648 7.127 1.00 95.94 198 ASN A N 1
ATOM 1598 C CA . ASN A 1 198 ? -11.543 -14.515 6.551 1.00 95.94 198 ASN A CA 1
ATOM 1599 C C . ASN A 1 198 ? -10.674 -13.778 5.525 1.00 95.94 198 ASN A C 1
ATOM 1601 O O . ASN A 1 198 ? -9.454 -13.974 5.507 1.00 95.94 198 ASN A O 1
ATOM 1605 N N . GLN A 1 199 ? -11.258 -12.878 4.728 1.00 96.56 199 GLN A N 1
ATOM 1606 C CA . GLN A 1 199 ? -10.488 -12.027 3.821 1.00 96.56 199 GLN A CA 1
ATOM 1607 C C . GLN A 1 199 ? -9.543 -11.094 4.592 1.00 96.56 199 GLN A C 1
ATOM 1609 O O . GLN A 1 199 ? -8.373 -10.989 4.223 1.00 96.56 199 GLN A O 1
ATOM 1614 N N . ILE A 1 200 ? -10.014 -10.466 5.677 1.00 98.00 200 ILE A N 1
ATOM 1615 C CA . ILE A 1 200 ? -9.192 -9.622 6.562 1.00 98.00 200 ILE A CA 1
ATOM 1616 C C . ILE A 1 200 ? -8.010 -10.430 7.117 1.00 98.00 200 ILE A C 1
ATOM 1618 O O . ILE A 1 200 ? -6.861 -10.018 6.962 1.00 98.00 200 ILE A O 1
ATOM 1622 N N . LYS A 1 201 ? -8.265 -11.617 7.685 1.00 96.62 201 LYS A N 1
ATOM 1623 C CA . LYS A 1 201 ? -7.216 -12.509 8.221 1.00 96.62 201 LYS A CA 1
ATOM 1624 C C . LYS A 1 201 ? -6.202 -12.924 7.153 1.00 96.62 201 LYS A C 1
ATOM 1626 O O . LYS A 1 201 ? -4.998 -12.931 7.414 1.00 96.62 201 LYS A O 1
ATOM 1631 N N . SER A 1 202 ? -6.666 -13.232 5.941 1.00 93.00 202 SER A N 1
ATOM 1632 C CA . SER A 1 202 ? -5.787 -13.555 4.813 1.00 93.00 202 SER A CA 1
ATOM 1633 C C . SER A 1 202 ? -4.897 -12.369 4.432 1.00 93.00 202 SER A C 1
ATOM 1635 O O . SER A 1 202 ? -3.691 -12.541 4.261 1.00 93.00 202 SER A O 1
ATOM 1637 N N . THR A 1 203 ? -5.451 -11.155 4.383 1.00 94.88 203 THR A N 1
ATOM 1638 C CA . THR A 1 203 ? -4.676 -9.944 4.087 1.00 94.88 203 THR A CA 1
ATOM 1639 C C . THR A 1 203 ? -3.629 -9.661 5.164 1.00 94.88 203 THR A C 1
ATOM 1641 O O . THR A 1 203 ? -2.476 -9.401 4.828 1.00 94.88 203 THR A O 1
ATOM 1644 N N . LEU A 1 204 ? -3.984 -9.786 6.448 1.00 95.94 204 LEU A N 1
ATOM 1645 C CA . LEU A 1 204 ? -3.030 -9.650 7.557 1.00 95.94 204 LEU A CA 1
ATOM 1646 C C . LEU A 1 204 ? -1.908 -10.686 7.478 1.00 95.94 204 LEU A C 1
ATOM 1648 O O . LEU A 1 204 ? -0.752 -10.352 7.712 1.00 95.94 204 LEU A O 1
ATOM 1652 N N . THR A 1 205 ? -2.227 -11.920 7.083 1.00 91.25 205 THR A N 1
ATOM 1653 C CA . THR A 1 205 ? -1.228 -12.978 6.873 1.00 91.25 205 THR A CA 1
ATOM 1654 C C . THR A 1 205 ? -0.273 -12.625 5.731 1.00 91.25 205 THR A C 1
ATOM 1656 O O . THR A 1 205 ? 0.933 -12.804 5.864 1.00 91.25 205 THR A O 1
ATOM 1659 N N . ILE A 1 206 ? -0.781 -12.077 4.620 1.00 87.38 206 ILE A N 1
ATOM 1660 C CA . ILE A 1 206 ? 0.058 -11.611 3.504 1.00 87.38 206 ILE A CA 1
ATOM 1661 C C . ILE A 1 206 ? 1.001 -10.493 3.963 1.00 87.38 206 ILE A C 1
ATOM 1663 O O . ILE A 1 206 ? 2.176 -10.513 3.600 1.00 87.38 206 ILE A O 1
ATOM 1667 N N . ILE A 1 207 ? 0.496 -9.530 4.739 1.00 91.06 207 ILE A N 1
ATOM 1668 C CA . ILE A 1 207 ? 1.302 -8.425 5.277 1.00 91.06 207 ILE A CA 1
ATOM 1669 C C . ILE A 1 207 ? 2.379 -8.972 6.213 1.00 91.06 207 ILE A C 1
ATOM 1671 O O . ILE A 1 207 ? 3.556 -8.700 5.991 1.00 91.06 207 ILE A O 1
ATOM 1675 N N . ARG A 1 208 ? 1.985 -9.798 7.192 1.00 90.25 208 ARG A N 1
ATOM 1676 C CA . ARG A 1 208 ? 2.895 -10.471 8.121 1.00 90.25 208 ARG A CA 1
ATOM 1677 C C . ARG A 1 208 ? 4.008 -11.184 7.377 1.00 90.25 208 ARG A C 1
ATOM 1679 O O . ARG A 1 208 ? 5.163 -10.900 7.651 1.00 90.25 208 ARG A O 1
ATOM 1686 N N . ASN A 1 209 ? 3.660 -12.063 6.435 1.00 85.62 209 ASN A N 1
ATOM 1687 C CA . ASN A 1 209 ? 4.644 -12.864 5.716 1.00 85.62 209 ASN A CA 1
ATOM 1688 C C . ASN A 1 209 ? 5.673 -11.960 5.040 1.00 85.62 209 ASN A C 1
ATOM 1690 O O . ASN A 1 209 ? 6.857 -12.148 5.242 1.00 85.62 209 ASN A O 1
ATOM 1694 N N . ARG A 1 210 ? 5.251 -10.884 4.371 1.00 81.69 210 ARG A N 1
ATOM 1695 C CA . ARG A 1 210 ? 6.189 -9.954 3.721 1.00 81.69 210 ARG A CA 1
ATOM 1696 C C . ARG A 1 210 ? 7.107 -9.189 4.673 1.00 81.69 210 ARG A C 1
ATOM 1698 O O . ARG A 1 210 ? 8.147 -8.708 4.229 1.00 81.69 210 ARG A O 1
ATOM 1705 N N . ILE A 1 211 ? 6.716 -9.021 5.935 1.00 82.69 211 ILE A N 1
ATOM 1706 C CA . ILE A 1 211 ? 7.575 -8.402 6.951 1.00 82.69 211 ILE A CA 1
ATOM 1707 C C . ILE A 1 211 ? 8.491 -9.461 7.574 1.00 82.69 211 ILE A C 1
ATOM 1709 O O . ILE A 1 211 ? 9.686 -9.228 7.719 1.00 82.69 211 ILE A O 1
ATOM 1713 N N . THR A 1 212 ? 7.960 -10.649 7.879 1.00 78.56 212 THR A N 1
ATOM 1714 C CA . THR A 1 212 ? 8.710 -11.763 8.479 1.00 78.56 212 THR A CA 1
ATOM 1715 C C . THR A 1 212 ? 9.595 -12.520 7.502 1.00 78.56 212 THR A C 1
ATOM 1717 O O . THR A 1 212 ? 10.438 -13.288 7.960 1.00 78.56 212 THR A O 1
ATOM 1720 N N . ASP A 1 213 ? 9.384 -12.367 6.192 1.00 70.12 213 ASP A N 1
ATOM 1721 C CA . ASP A 1 213 ? 10.160 -12.992 5.119 1.00 70.12 213 ASP A CA 1
ATOM 1722 C C . ASP A 1 213 ? 11.564 -12.363 5.079 1.00 70.12 213 ASP A C 1
ATOM 1724 O O . ASP A 1 213 ? 11.994 -11.784 4.091 1.00 70.12 213 ASP A O 1
ATOM 1728 N N . ASN A 1 214 ? 12.313 -12.534 6.167 1.00 50.34 214 ASN A N 1
ATOM 1729 C CA . ASN A 1 214 ? 13.747 -12.306 6.290 1.00 50.34 214 ASN A CA 1
ATOM 1730 C C . ASN A 1 214 ? 14.511 -13.505 5.707 1.00 50.34 214 ASN A C 1
ATOM 1732 O O . ASN A 1 214 ? 15.548 -13.916 6.229 1.00 50.34 214 ASN A O 1
ATOM 1736 N N . TYR A 1 215 ? 13.975 -14.122 4.649 1.00 42.94 215 TYR A N 1
ATOM 1737 C CA . TYR A 1 215 ? 14.622 -15.229 3.961 1.00 42.94 215 TYR A CA 1
ATOM 1738 C C . TYR A 1 215 ? 15.791 -14.696 3.117 1.00 42.94 215 TYR A C 1
ATOM 1740 O O . TYR A 1 215 ? 15.781 -14.755 1.890 1.00 42.94 215 TYR A O 1
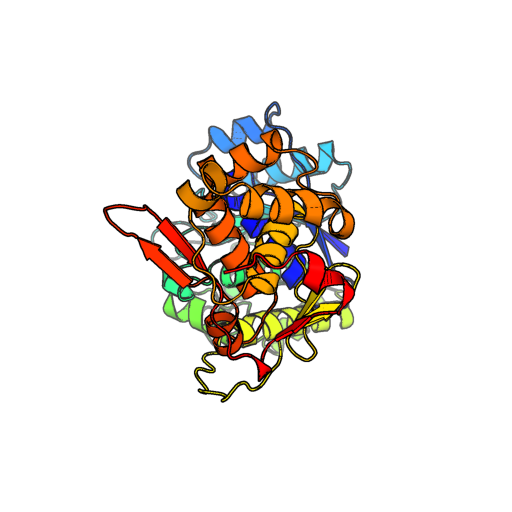ATOM 1748 N N . ASP A 1 216 ? 16.863 -14.297 3.804 1.00 37.94 216 ASP A N 1
ATOM 1749 C CA . ASP A 1 216 ? 18.253 -14.398 3.345 1.00 37.94 216 ASP A CA 1
ATOM 1750 C C . ASP A 1 216 ? 18.678 -15.886 3.379 1.00 37.94 216 ASP A C 1
ATOM 1752 O O . ASP A 1 216 ? 19.768 -16.268 3.807 1.00 37.94 216 ASP A O 1
ATOM 1756 N N . LEU A 1 217 ? 17.814 -16.786 2.889 1.00 36.94 217 LEU A N 1
ATOM 1757 C CA . LEU A 1 217 ? 18.365 -17.981 2.284 1.00 36.94 217 LEU A CA 1
ATOM 1758 C C . LEU A 1 217 ? 19.116 -17.449 1.068 1.00 36.94 217 LEU A C 1
ATOM 1760 O O . LEU A 1 217 ? 18.503 -16.951 0.119 1.00 36.94 217 LEU A O 1
ATOM 1764 N N . ASN A 1 218 ? 20.439 -17.599 1.097 1.00 38.66 218 ASN A N 1
ATOM 1765 C CA . ASN A 1 218 ? 21.238 -17.871 -0.091 1.00 38.66 218 ASN A CA 1
ATOM 1766 C C . ASN A 1 218 ? 20.643 -19.110 -0.784 1.00 38.66 218 ASN A C 1
ATOM 1768 O O . ASN A 1 218 ? 21.246 -20.180 -0.834 1.00 38.66 218 ASN A O 1
ATOM 1772 N N . LEU A 1 219 ? 19.409 -19.004 -1.278 1.00 40.66 219 LEU A N 1
ATOM 1773 C CA . LEU A 1 219 ? 18.927 -19.849 -2.330 1.00 40.66 219 LEU A CA 1
ATOM 1774 C C . LEU A 1 219 ? 19.955 -19.603 -3.426 1.00 40.66 219 LEU A C 1
ATOM 1776 O O . LEU A 1 219 ? 20.105 -18.478 -3.908 1.00 40.66 219 LEU A O 1
ATOM 1780 N N . ASN A 1 220 ? 20.685 -20.649 -3.801 1.00 44.72 220 ASN A N 1
ATOM 1781 C CA . ASN A 1 220 ? 21.193 -20.750 -5.157 1.00 44.72 220 ASN A CA 1
ATOM 1782 C C . ASN A 1 220 ? 19.955 -20.713 -6.048 1.00 44.72 220 ASN A C 1
ATOM 1784 O O . ASN A 1 220 ? 19.402 -21.749 -6.418 1.00 44.72 220 ASN A O 1
ATOM 1788 N N . VAL A 1 221 ? 19.422 -19.511 -6.273 1.00 51.50 221 VAL A N 1
ATOM 1789 C CA . VAL A 1 221 ? 18.245 -19.343 -7.085 1.00 51.50 221 VAL A CA 1
ATOM 1790 C C . VAL A 1 221 ? 18.735 -19.525 -8.509 1.00 51.50 221 VAL A C 1
ATOM 1792 O O . VAL A 1 221 ? 19.128 -18.570 -9.175 1.00 51.50 221 VAL A O 1
ATOM 1795 N N . ASN A 1 222 ? 18.704 -20.765 -8.977 1.00 60.47 222 ASN A N 1
ATOM 1796 C CA . ASN A 1 222 ? 18.869 -21.107 -10.383 1.00 60.47 222 ASN A CA 1
ATOM 1797 C C . ASN A 1 222 ? 17.612 -20.743 -11.189 1.00 60.47 222 ASN A C 1
ATOM 1799 O O . ASN A 1 222 ? 17.423 -21.270 -12.278 1.00 60.47 222 ASN A O 1
ATOM 1803 N N . GLU A 1 223 ? 16.727 -19.881 -10.669 1.00 71.69 223 GLU A N 1
ATOM 1804 C CA . GLU A 1 223 ? 15.582 -19.440 -11.449 1.00 71.69 223 GLU A CA 1
ATOM 1805 C C . GLU A 1 223 ? 16.060 -18.588 -12.615 1.00 71.69 223 GLU A C 1
ATOM 1807 O O . GLU A 1 223 ? 16.861 -17.655 -12.471 1.00 71.69 223 GLU A O 1
ATOM 1812 N N . THR A 1 224 ? 15.545 -18.971 -13.770 1.00 83.38 224 THR A N 1
ATOM 1813 C CA . THR A 1 224 ? 15.748 -18.320 -15.047 1.00 83.38 224 THR A CA 1
ATOM 1814 C C . THR A 1 224 ? 14.721 -17.207 -15.194 1.00 83.38 224 THR A C 1
ATOM 1816 O O . THR A 1 224 ? 13.528 -17.402 -14.925 1.00 83.38 224 THR A O 1
ATOM 1819 N N . ILE A 1 225 ? 15.173 -16.035 -15.635 1.00 88.62 225 ILE A N 1
ATOM 1820 C CA . ILE A 1 225 ? 14.279 -14.994 -16.131 1.00 88.62 225 ILE A CA 1
ATOM 1821 C C . ILE A 1 225 ? 13.974 -15.279 -17.600 1.00 88.62 225 ILE A C 1
ATOM 1823 O O . ILE A 1 225 ? 14.877 -15.383 -18.427 1.00 88.62 225 ILE A O 1
ATOM 1827 N N . SER A 1 226 ? 12.695 -15.438 -17.915 1.00 89.75 226 SER A N 1
ATOM 1828 C CA . SER A 1 226 ? 12.191 -15.707 -19.255 1.00 89.75 226 SER A CA 1
ATOM 1829 C C . SER A 1 226 ? 11.447 -14.498 -19.810 1.00 89.75 226 SER A C 1
ATOM 1831 O O . SER A 1 226 ? 10.754 -13.780 -19.079 1.00 89.75 226 SER A O 1
ATOM 1833 N N . VAL A 1 227 ? 11.592 -14.272 -21.114 1.00 93.19 227 VAL A N 1
ATOM 1834 C CA . VAL A 1 227 ? 10.853 -13.248 -21.852 1.00 93.19 227 VAL A CA 1
ATOM 1835 C C . VAL A 1 227 ? 10.243 -13.853 -23.107 1.00 93.19 227 VAL A C 1
ATOM 1837 O O . VAL A 1 227 ? 10.964 -14.385 -23.951 1.00 93.19 227 VAL A O 1
ATOM 1840 N N . ASP A 1 228 ? 8.923 -13.739 -23.245 1.00 90.31 228 ASP A N 1
ATOM 1841 C CA . ASP A 1 228 ? 8.210 -14.211 -24.435 1.00 90.31 228 ASP A CA 1
ATOM 1842 C C . ASP A 1 228 ? 8.295 -13.223 -25.618 1.00 90.31 228 ASP A C 1
ATOM 1844 O O . ASP A 1 228 ? 8.713 -12.071 -25.475 1.00 90.31 228 ASP A O 1
ATOM 1848 N N . LYS A 1 229 ? 7.845 -13.648 -26.807 1.00 88.56 229 LYS A N 1
ATOM 1849 C CA . LYS A 1 229 ? 7.778 -12.797 -28.015 1.00 88.56 229 LYS A CA 1
ATOM 1850 C C . LYS A 1 229 ? 6.992 -11.486 -27.856 1.00 88.56 229 LYS A C 1
ATOM 1852 O O . LYS A 1 229 ? 7.133 -10.596 -28.693 1.00 88.56 229 LYS A O 1
ATOM 1857 N N . TYR A 1 230 ? 6.146 -11.363 -26.832 1.00 88.25 230 TYR A N 1
ATOM 1858 C CA . TYR A 1 230 ? 5.347 -10.168 -26.551 1.00 88.25 230 TYR A CA 1
ATOM 1859 C C . TYR A 1 230 ? 6.004 -9.253 -25.509 1.00 88.25 230 TYR A C 1
ATOM 1861 O O . TYR A 1 230 ? 5.438 -8.216 -25.162 1.00 88.25 230 TYR A O 1
ATOM 1869 N N . GLY A 1 231 ? 7.188 -9.615 -25.009 1.00 86.31 231 GLY A N 1
ATOM 1870 C CA . GLY A 1 231 ? 7.894 -8.865 -23.979 1.00 86.31 231 GLY A CA 1
ATOM 1871 C C . GLY A 1 231 ? 7.332 -9.077 -22.572 1.00 86.31 231 GLY A C 1
ATOM 1872 O O . GLY A 1 231 ? 7.625 -8.266 -21.694 1.00 86.31 231 GLY A O 1
ATOM 1873 N N . GLN A 1 232 ? 6.530 -10.125 -22.331 1.00 88.81 232 GLN A N 1
ATOM 1874 C CA . GLN A 1 232 ? 6.137 -10.487 -20.967 1.00 88.81 232 GLN A CA 1
ATOM 1875 C C . GLN A 1 232 ? 7.309 -11.152 -20.258 1.00 88.81 232 GLN A C 1
ATOM 1877 O O . GLN A 1 232 ? 7.902 -12.095 -20.774 1.00 88.81 232 GLN A O 1
ATOM 1882 N N . ILE A 1 233 ? 7.606 -10.672 -19.053 1.00 90.94 233 ILE A N 1
ATOM 1883 C CA . ILE A 1 233 ? 8.772 -11.087 -18.278 1.00 90.94 233 ILE A CA 1
ATOM 1884 C C . ILE A 1 233 ? 8.308 -11.958 -17.114 1.00 90.94 233 ILE A C 1
ATOM 1886 O O . ILE A 1 233 ? 7.393 -11.581 -16.377 1.00 90.94 233 ILE A O 1
ATOM 1890 N N . SER A 1 234 ? 8.946 -13.111 -16.929 1.00 86.44 234 SER A N 1
ATOM 1891 C CA . SER A 1 234 ? 8.680 -14.013 -15.806 1.00 86.44 234 SER A CA 1
ATOM 1892 C C . SER A 1 234 ? 9.981 -14.516 -15.188 1.00 86.44 234 SER A C 1
ATOM 1894 O O . SER A 1 234 ? 10.946 -14.757 -15.896 1.00 86.44 234 SER A O 1
ATOM 1896 N N . VAL A 1 235 ? 10.013 -14.698 -13.874 1.00 84.31 235 VAL A N 1
ATOM 1897 C CA . VAL A 1 235 ? 11.104 -15.354 -13.140 1.00 84.31 235 VAL A CA 1
ATOM 1898 C C . VAL A 1 235 ? 10.523 -16.630 -12.550 1.00 84.31 235 VAL A C 1
ATOM 1900 O O . VAL A 1 235 ? 9.603 -16.559 -11.730 1.00 84.31 235 VAL A O 1
ATOM 1903 N N . GLY A 1 236 ? 10.951 -17.784 -13.068 1.00 76.31 236 GLY A N 1
ATOM 1904 C CA . GLY A 1 236 ? 10.312 -19.066 -12.765 1.00 76.31 236 GLY A CA 1
ATOM 1905 C C . GLY A 1 236 ? 8.799 -19.017 -13.013 1.00 76.31 236 GLY A C 1
ATOM 1906 O O . GLY A 1 236 ? 8.336 -18.796 -14.131 1.00 76.31 236 GLY A O 1
ATOM 1907 N N . ARG A 1 237 ? 8.004 -19.184 -11.950 1.00 68.06 237 ARG A N 1
ATOM 1908 C CA . ARG A 1 237 ? 6.526 -19.120 -11.999 1.00 68.06 237 ARG A CA 1
ATOM 1909 C C . ARG A 1 237 ? 5.941 -17.720 -11.756 1.00 68.06 237 ARG A C 1
ATOM 1911 O O . ARG A 1 237 ? 4.719 -17.562 -11.720 1.00 68.06 237 ARG A O 1
ATOM 1918 N N . HIS A 1 238 ? 6.777 -16.715 -11.514 1.00 72.75 238 HIS A N 1
ATOM 1919 C CA . HIS A 1 238 ? 6.360 -15.372 -11.118 1.00 72.75 238 HIS A CA 1
ATOM 1920 C C . HIS A 1 238 ? 6.415 -14.409 -12.300 1.00 72.75 238 HIS A C 1
ATOM 1922 O O . HIS A 1 238 ? 7.482 -14.127 -12.831 1.00 72.75 238 HIS A O 1
ATOM 1928 N N . LYS A 1 239 ? 5.263 -13.862 -12.698 1.00 79.94 239 LYS A N 1
ATOM 1929 C CA . LYS A 1 239 ? 5.208 -12.809 -13.719 1.00 79.94 239 LYS A CA 1
ATOM 1930 C C . LYS A 1 239 ? 5.625 -11.470 -13.119 1.00 79.94 239 LYS A C 1
ATOM 1932 O O . LYS A 1 239 ? 5.064 -11.050 -12.107 1.00 79.94 239 LYS A O 1
ATOM 1937 N N . ILE A 1 240 ? 6.548 -10.778 -13.779 1.00 83.94 240 ILE A N 1
ATOM 1938 C CA . ILE A 1 240 ? 6.892 -9.393 -13.463 1.00 83.94 240 ILE A CA 1
ATOM 1939 C C . ILE A 1 240 ? 5.900 -8.497 -14.202 1.00 83.94 240 ILE A C 1
ATOM 1941 O O . ILE A 1 240 ? 5.890 -8.443 -15.432 1.00 83.94 240 ILE A O 1
ATOM 1945 N N . ASN A 1 241 ? 5.042 -7.808 -13.448 1.00 77.94 241 ASN A N 1
ATOM 1946 C CA . ASN A 1 241 ? 3.994 -6.969 -14.014 1.00 77.94 241 ASN A CA 1
ATOM 1947 C C . ASN A 1 241 ? 4.271 -5.494 -13.716 1.00 77.94 241 ASN A C 1
ATOM 1949 O O . ASN A 1 241 ? 4.247 -5.063 -12.567 1.00 77.94 241 ASN A O 1
ATOM 1953 N N . PHE A 1 242 ? 4.481 -4.715 -14.772 1.00 79.88 242 PHE A N 1
ATOM 1954 C CA . PHE A 1 242 ? 4.634 -3.262 -14.693 1.00 79.88 242 PHE A CA 1
ATOM 1955 C C . PHE A 1 242 ? 3.291 -2.512 -14.733 1.00 79.88 242 PHE A C 1
ATOM 1957 O O . PHE A 1 242 ? 3.269 -1.283 -14.732 1.00 79.88 242 PHE A O 1
ATOM 1964 N N . GLY A 1 243 ? 2.161 -3.223 -14.783 1.00 77.38 243 GLY A N 1
ATOM 1965 C CA . GLY A 1 243 ? 0.827 -2.633 -14.844 1.00 77.38 243 GLY A CA 1
ATOM 1966 C C . GLY A 1 243 ? 0.692 -1.678 -16.031 1.00 77.38 243 GLY A C 1
ATOM 1967 O O . GLY A 1 243 ? 0.968 -2.040 -17.175 1.00 77.38 243 GLY A O 1
ATOM 1968 N N . ASN A 1 244 ? 0.307 -0.434 -15.747 1.00 76.19 244 ASN A N 1
ATOM 1969 C CA . ASN A 1 244 ? 0.191 0.621 -16.758 1.00 76.19 244 ASN A CA 1
ATOM 1970 C C . ASN A 1 244 ? 1.523 1.337 -17.058 1.00 76.19 244 ASN A C 1
ATOM 1972 O O . ASN A 1 244 ? 1.576 2.159 -17.971 1.00 76.19 244 ASN A O 1
ATOM 1976 N N . ALA A 1 245 ? 2.609 1.027 -16.340 1.00 82.31 245 ALA A N 1
ATOM 1977 C CA . ALA A 1 245 ? 3.916 1.665 -16.495 1.00 82.31 245 ALA A CA 1
ATOM 1978 C C . ALA A 1 245 ? 4.718 1.078 -17.674 1.00 82.31 245 ALA A C 1
ATOM 1980 O O . ALA A 1 245 ? 5.844 0.597 -17.522 1.00 82.31 245 ALA A O 1
ATOM 1981 N N . LYS A 1 246 ? 4.139 1.132 -18.879 1.00 84.31 246 LYS A N 1
ATOM 1982 C CA . LYS A 1 246 ? 4.715 0.562 -20.113 1.00 84.31 246 LYS A CA 1
ATOM 1983 C C . LYS A 1 246 ? 6.109 1.104 -20.429 1.00 84.31 246 LYS A C 1
ATOM 1985 O O . LYS A 1 246 ? 6.971 0.368 -20.900 1.00 84.31 246 LYS A O 1
ATOM 1990 N N . THR A 1 247 ? 6.347 2.374 -20.117 1.00 88.75 247 THR A N 1
ATOM 1991 C CA . THR A 1 247 ? 7.641 3.046 -20.258 1.00 88.75 247 THR A CA 1
ATOM 1992 C C . THR A 1 247 ? 8.730 2.375 -19.413 1.00 88.75 247 THR A C 1
ATOM 1994 O O . THR A 1 247 ? 9.826 2.117 -19.903 1.00 88.75 247 THR A O 1
ATOM 1997 N N . LEU A 1 248 ? 8.411 2.020 -18.163 1.00 90.44 248 LEU A N 1
ATOM 1998 C CA . LEU A 1 248 ? 9.330 1.319 -17.260 1.00 90.44 248 LEU A CA 1
ATOM 1999 C C . LEU A 1 248 ? 9.600 -0.105 -17.746 1.00 90.44 248 LEU A C 1
ATOM 2001 O O . LEU A 1 248 ? 10.749 -0.542 -17.755 1.00 90.44 248 LEU A O 1
ATOM 2005 N N . ALA A 1 249 ? 8.550 -0.789 -18.211 1.00 89.88 249 ALA A N 1
ATOM 2006 C CA . ALA A 1 249 ? 8.665 -2.116 -18.804 1.00 89.88 249 ALA A CA 1
ATOM 2007 C C . ALA A 1 249 ? 9.595 -2.111 -20.026 1.00 89.88 249 ALA A C 1
ATOM 2009 O O . ALA A 1 249 ? 10.432 -2.997 -20.157 1.00 89.88 249 ALA A O 1
ATOM 2010 N N . HIS A 1 250 ? 9.492 -1.093 -20.888 1.00 93.94 250 HIS A N 1
ATOM 2011 C CA . HIS A 1 250 ? 10.354 -0.943 -22.060 1.00 93.94 250 HIS A CA 1
ATOM 2012 C C . HIS A 1 250 ? 11.829 -0.783 -21.677 1.00 93.94 250 HIS A C 1
ATOM 2014 O O . HIS A 1 250 ? 12.682 -1.489 -22.216 1.00 93.94 250 HIS A O 1
ATOM 2020 N N . ILE A 1 251 ? 12.132 0.101 -20.722 1.00 94.31 251 ILE A N 1
ATOM 2021 C CA . ILE A 1 251 ? 13.506 0.310 -20.244 1.00 94.31 251 ILE A CA 1
ATOM 2022 C C . ILE A 1 251 ? 14.046 -0.985 -19.622 1.00 94.31 251 ILE A C 1
ATOM 2024 O O . ILE A 1 251 ? 15.151 -1.413 -19.953 1.00 94.31 251 ILE A O 1
ATOM 2028 N N . TYR A 1 252 ? 13.261 -1.650 -18.771 1.00 94.50 252 TYR A N 1
ATOM 2029 C CA . TYR A 1 252 ? 13.668 -2.911 -18.151 1.00 94.50 252 TYR A CA 1
ATOM 2030 C C . TYR A 1 252 ? 13.935 -4.012 -19.168 1.00 94.50 252 TYR A C 1
ATOM 2032 O O . TYR A 1 252 ? 15.005 -4.623 -19.149 1.00 94.50 252 TYR A O 1
ATOM 2040 N N . LEU A 1 253 ? 13.018 -4.195 -20.115 1.00 94.81 253 LEU A N 1
ATOM 2041 C CA . LEU A 1 253 ? 13.155 -5.174 -21.181 1.00 94.81 253 LEU A CA 1
ATOM 2042 C C . LEU A 1 253 ? 14.409 -4.927 -22.029 1.00 94.81 253 LEU A C 1
ATOM 2044 O O . LEU A 1 253 ? 15.127 -5.875 -22.341 1.00 94.81 253 LEU A O 1
ATOM 2048 N N . PHE A 1 254 ? 14.723 -3.670 -22.357 1.00 96.00 254 PHE A N 1
ATOM 2049 C CA . PHE A 1 254 ? 15.923 -3.350 -23.127 1.00 96.00 254 PHE A CA 1
ATOM 2050 C C . PHE A 1 254 ? 17.207 -3.806 -22.425 1.00 96.00 254 PHE A C 1
ATOM 2052 O O . PHE A 1 254 ? 18.054 -4.452 -23.044 1.00 96.00 254 PHE A O 1
ATOM 2059 N N . TYR A 1 255 ? 17.343 -3.511 -21.133 1.00 95.00 255 TYR A N 1
ATOM 2060 C CA . TYR A 1 255 ? 18.507 -3.935 -20.353 1.00 95.00 255 TYR A CA 1
ATOM 2061 C C . TYR A 1 255 ? 18.532 -5.433 -20.065 1.00 95.00 255 TYR A C 1
ATOM 2063 O O . TYR A 1 255 ? 19.608 -5.995 -19.893 1.00 95.00 255 TYR A O 1
ATOM 2071 N N . LEU A 1 256 ? 17.372 -6.086 -20.013 1.00 93.69 256 LEU A N 1
ATOM 2072 C CA . LEU A 1 256 ? 17.278 -7.533 -19.852 1.00 93.69 256 LEU A CA 1
ATOM 2073 C C . LEU A 1 256 ? 17.729 -8.269 -21.116 1.00 93.69 256 LEU A C 1
ATOM 2075 O O . LEU A 1 256 ? 18.476 -9.244 -21.036 1.00 93.69 256 LEU A O 1
ATOM 2079 N N . ILE A 1 257 ? 17.338 -7.768 -22.291 1.00 94.25 257 ILE A N 1
ATOM 2080 C CA . ILE A 1 257 ? 17.823 -8.272 -23.582 1.00 94.25 257 ILE A CA 1
ATOM 2081 C C . ILE A 1 257 ? 19.340 -8.073 -23.694 1.00 94.25 257 ILE A C 1
ATOM 2083 O O . ILE A 1 257 ? 20.051 -8.968 -24.152 1.00 94.25 257 ILE A O 1
ATOM 2087 N N . ASN A 1 258 ? 19.821 -6.918 -23.232 1.00 94.50 258 ASN A N 1
ATOM 2088 C CA . ASN A 1 258 ? 21.219 -6.491 -23.262 1.00 94.50 258 ASN A CA 1
ATOM 2089 C C . ASN A 1 258 ? 21.926 -6.691 -21.913 1.00 94.50 258 ASN A C 1
ATOM 2091 O O . ASN A 1 258 ? 22.757 -5.873 -21.515 1.00 94.50 258 ASN A O 1
ATOM 2095 N N . HIS A 1 259 ? 21.582 -7.755 -21.185 1.00 92.31 259 HIS A N 1
ATOM 2096 C CA . HIS A 1 259 ? 22.209 -8.032 -19.897 1.00 92.31 259 HIS A CA 1
ATOM 2097 C C . HIS A 1 259 ? 23.729 -8.172 -20.034 1.00 92.31 259 HIS A C 1
ATOM 2099 O O . HIS A 1 259 ? 24.255 -8.502 -21.096 1.00 92.31 259 HIS A O 1
ATOM 2105 N N . ASN A 1 260 ? 24.435 -7.901 -18.941 1.00 90.31 260 ASN A N 1
ATOM 2106 C CA . ASN A 1 260 ? 25.889 -7.780 -18.841 1.00 90.31 260 ASN A CA 1
ATOM 2107 C C . ASN A 1 260 ? 26.506 -6.605 -19.623 1.00 90.31 260 ASN A C 1
ATOM 2109 O O . ASN A 1 260 ? 27.694 -6.330 -19.445 1.00 90.31 260 ASN A O 1
ATOM 2113 N N . LEU A 1 261 ? 25.725 -5.852 -20.409 1.00 91.88 261 LEU A N 1
ATOM 2114 C CA . LEU A 1 261 ? 26.182 -4.607 -21.025 1.00 91.88 261 LEU A CA 1
ATOM 2115 C C . LEU A 1 261 ? 25.950 -3.426 -20.091 1.00 91.88 261 LEU A C 1
ATOM 2117 O O . LEU A 1 261 ? 24.830 -3.139 -19.668 1.00 91.88 261 LEU A O 1
ATOM 2121 N N . LYS A 1 262 ? 27.038 -2.720 -19.786 1.00 92.25 262 LYS A N 1
ATOM 2122 C CA . LYS A 1 262 ? 27.008 -1.476 -19.019 1.00 92.25 262 LYS A CA 1
ATOM 2123 C C . LYS A 1 262 ? 26.650 -0.349 -19.968 1.00 92.25 262 LYS A C 1
ATOM 2125 O O . LYS A 1 262 ? 27.459 0.006 -20.816 1.00 92.25 262 LYS A O 1
ATOM 2130 N N . ILE A 1 263 ? 25.440 0.178 -19.813 1.00 92.12 263 ILE A N 1
ATOM 2131 C CA . ILE A 1 263 ? 24.910 1.247 -20.659 1.00 92.12 263 ILE A CA 1
ATOM 2132 C C . ILE A 1 263 ? 24.534 2.419 -19.755 1.00 92.12 263 ILE A C 1
ATOM 2134 O O . ILE A 1 263 ? 23.725 2.272 -18.828 1.00 92.12 263 ILE A O 1
ATOM 2138 N N . GLY A 1 264 ? 25.148 3.567 -20.009 1.00 90.06 264 GLY A N 1
ATOM 2139 C CA . GLY A 1 264 ? 24.924 4.828 -19.315 1.00 90.06 264 GLY A CA 1
ATOM 2140 C C . GLY A 1 264 ? 24.370 5.918 -20.228 1.00 90.06 264 GLY A C 1
ATOM 2141 O O . GLY A 1 264 ? 24.029 5.691 -21.387 1.00 90.06 264 GLY A O 1
ATOM 2142 N N . HIS A 1 265 ? 24.292 7.127 -19.683 1.00 89.62 265 HIS A N 1
ATOM 2143 C CA . HIS A 1 265 ? 23.782 8.310 -20.376 1.00 89.62 265 HIS A CA 1
ATOM 2144 C C . HIS A 1 265 ? 24.483 8.565 -21.724 1.00 89.62 265 HIS A C 1
ATOM 2146 O O . HIS A 1 265 ? 23.826 8.673 -22.758 1.00 89.62 265 HIS A O 1
ATOM 2152 N N . ASN A 1 266 ? 25.820 8.598 -21.733 1.00 88.25 266 ASN A N 1
ATOM 2153 C CA . ASN A 1 266 ? 26.596 8.926 -22.935 1.00 88.25 266 ASN A CA 1
ATOM 2154 C C . ASN A 1 266 ? 26.459 7.858 -24.025 1.00 88.25 266 ASN A C 1
ATOM 2156 O O . ASN A 1 266 ? 26.404 8.192 -25.203 1.00 88.25 266 ASN A O 1
ATOM 2160 N N . ASP A 1 267 ? 26.297 6.587 -23.648 1.00 90.94 267 ASP A N 1
ATOM 2161 C CA . ASP A 1 267 ? 26.057 5.504 -24.602 1.00 90.94 267 ASP A CA 1
ATOM 2162 C C . ASP A 1 267 ? 24.787 5.745 -25.430 1.00 90.94 267 ASP A C 1
ATOM 2164 O O . ASP A 1 267 ? 24.787 5.541 -26.643 1.00 90.94 267 ASP A O 1
ATOM 2168 N N . PHE A 1 268 ? 23.715 6.237 -24.800 1.00 91.12 268 PHE A N 1
ATOM 2169 C CA . PHE A 1 268 ? 22.487 6.596 -25.508 1.00 91.12 268 PHE A CA 1
ATOM 2170 C C . PHE A 1 268 ? 22.654 7.811 -26.426 1.00 91.12 268 PHE A C 1
ATOM 2172 O O . PHE A 1 268 ? 21.930 7.915 -27.414 1.00 91.12 268 PHE A O 1
ATOM 2179 N N . LEU A 1 269 ? 23.590 8.720 -26.149 1.00 87.75 269 LEU A N 1
ATOM 2180 C CA . LEU A 1 269 ? 23.817 9.909 -26.977 1.00 87.75 269 LEU A CA 1
ATOM 2181 C C . LEU A 1 269 ? 24.782 9.647 -28.138 1.00 87.75 269 LEU A C 1
ATOM 2183 O O . LEU A 1 269 ? 24.567 10.149 -29.241 1.00 87.75 269 LEU A O 1
ATOM 2187 N N . GLU A 1 270 ? 25.804 8.829 -27.913 1.00 88.25 270 GLU A N 1
ATOM 2188 C CA . GLU A 1 270 ? 26.932 8.672 -28.833 1.00 88.25 270 GLU A CA 1
ATOM 2189 C C . GLU A 1 270 ? 26.815 7.414 -29.704 1.00 88.25 270 GLU A C 1
ATOM 2191 O O . GLU A 1 270 ? 27.246 7.409 -30.860 1.00 88.25 270 GLU A O 1
ATOM 2196 N N . LYS A 1 271 ? 26.201 6.335 -29.195 1.00 91.75 271 LYS A N 1
ATOM 2197 C CA . LYS A 1 271 ? 26.154 5.047 -29.900 1.00 91.75 271 LYS A CA 1
ATOM 2198 C C . LYS A 1 271 ? 24.837 4.881 -30.648 1.00 91.75 271 LYS A C 1
ATOM 2200 O O . LYS A 1 271 ? 23.816 4.478 -30.087 1.00 91.75 271 LYS A O 1
ATOM 2205 N N . LYS A 1 272 ? 24.884 5.109 -31.965 1.00 91.25 272 LYS A N 1
ATOM 2206 C CA . LYS A 1 272 ? 23.729 4.951 -32.867 1.00 91.25 272 LYS A CA 1
ATOM 2207 C C . LYS A 1 272 ? 23.065 3.575 -32.750 1.00 91.25 272 LYS A C 1
ATOM 2209 O O . LYS A 1 272 ? 21.842 3.495 -32.767 1.00 91.25 272 LYS A O 1
ATOM 2214 N N . GLU A 1 273 ? 23.844 2.508 -32.583 1.00 93.94 273 GLU A N 1
ATOM 2215 C CA . GLU A 1 273 ? 23.286 1.163 -32.426 1.00 93.94 273 GLU A CA 1
ATOM 2216 C C . GLU A 1 273 ? 22.388 1.049 -31.187 1.00 93.94 273 GLU A C 1
ATOM 2218 O O . GLU A 1 273 ? 21.282 0.528 -31.292 1.00 93.94 273 GLU A O 1
ATOM 2223 N N . ILE A 1 274 ? 22.803 1.593 -30.040 1.00 93.88 274 ILE A N 1
ATOM 2224 C CA . ILE A 1 274 ? 21.998 1.575 -28.809 1.00 93.88 274 ILE A CA 1
ATOM 2225 C C . ILE A 1 274 ? 20.692 2.339 -29.021 1.00 93.88 274 ILE A C 1
ATOM 2227 O O . ILE A 1 274 ? 19.625 1.825 -28.688 1.00 93.88 274 ILE A O 1
ATOM 2231 N N . GLN A 1 275 ? 20.759 3.517 -29.646 1.00 92.75 275 GLN A N 1
ATOM 2232 C CA . GLN A 1 275 ? 19.573 4.312 -29.978 1.00 92.75 275 GLN A CA 1
ATOM 2233 C C . GLN A 1 275 ? 18.604 3.542 -30.873 1.00 92.75 275 GLN A C 1
ATOM 2235 O O . GLN A 1 275 ? 17.400 3.506 -30.609 1.00 92.75 275 GLN A O 1
ATOM 2240 N N . ASP A 1 276 ? 19.121 2.929 -31.937 1.00 92.81 276 ASP A N 1
ATOM 2241 C CA . ASP A 1 276 ? 18.313 2.242 -32.937 1.00 92.81 276 ASP A CA 1
ATOM 2242 C C . ASP A 1 276 ? 17.692 0.967 -32.341 1.00 92.81 276 ASP A C 1
ATOM 2244 O O . ASP A 1 276 ? 16.495 0.732 -32.516 1.00 92.81 276 ASP A O 1
ATOM 2248 N N . LYS A 1 277 ? 18.454 0.185 -31.560 1.00 95.19 277 LYS A N 1
ATOM 2249 C CA . LYS A 1 277 ? 17.951 -1.010 -30.863 1.00 95.19 277 LYS A CA 1
ATOM 2250 C C . LYS A 1 277 ? 16.892 -0.651 -29.824 1.00 95.19 277 LYS A C 1
ATOM 2252 O O . LYS A 1 277 ? 15.810 -1.237 -29.871 1.00 95.19 277 LYS A O 1
ATOM 2257 N N . PHE A 1 278 ? 17.153 0.342 -28.973 1.00 94.81 278 PHE A N 1
ATOM 2258 C CA . PHE A 1 278 ? 16.203 0.823 -27.964 1.00 94.81 278 PHE A CA 1
ATOM 2259 C C . PHE A 1 278 ? 14.907 1.309 -28.614 1.00 94.81 278 PHE A C 1
ATOM 2261 O O . PHE A 1 278 ? 13.832 0.786 -28.338 1.00 94.81 278 PHE A O 1
ATOM 2268 N N . THR A 1 279 ? 15.008 2.222 -29.583 1.00 92.44 279 THR A 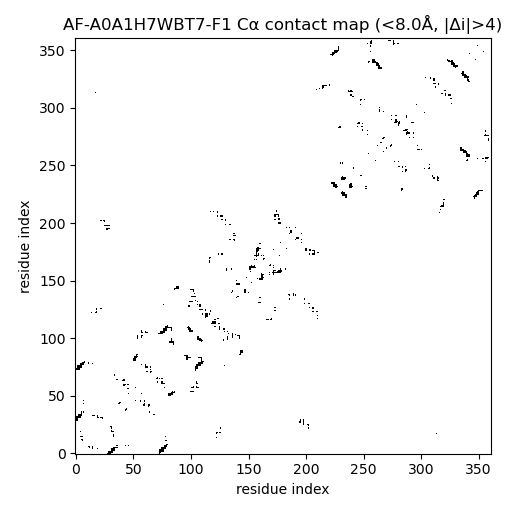N 1
ATOM 2269 C CA . THR A 1 279 ? 13.831 2.761 -30.278 1.00 92.44 279 THR A CA 1
ATOM 2270 C C . THR A 1 279 ? 13.085 1.652 -31.024 1.00 92.44 279 THR A C 1
ATOM 2272 O O . THR A 1 279 ? 11.861 1.620 -31.012 1.00 92.44 279 THR A O 1
ATOM 2275 N N . SER A 1 280 ? 13.774 0.692 -31.654 1.00 93.00 280 SER A N 1
ATOM 2276 C CA . SER A 1 280 ? 13.122 -0.403 -32.394 1.00 93.00 280 SER A CA 1
ATOM 2277 C C . SER A 1 280 ? 12.322 -1.371 -31.512 1.00 93.00 280 SER A C 1
ATOM 2279 O O . SER A 1 280 ? 11.395 -2.016 -32.016 1.00 93.00 280 SER A O 1
ATOM 2281 N N . LEU A 1 281 ? 12.613 -1.427 -30.206 1.00 94.19 281 LEU A N 1
ATOM 2282 C CA . LEU A 1 281 ? 11.871 -2.228 -29.231 1.00 94.19 281 LEU A CA 1
ATOM 2283 C C . LEU A 1 281 ? 10.419 -1.737 -29.054 1.00 94.19 281 LEU A C 1
ATOM 2285 O O . LEU A 1 281 ? 9.572 -2.488 -28.566 1.00 94.19 281 LEU A O 1
ATOM 2289 N N . HIS A 1 282 ? 10.073 -0.539 -29.553 1.00 91.69 282 HIS A N 1
ATOM 2290 C CA . HIS A 1 282 ? 8.680 -0.076 -29.633 1.00 91.69 282 HIS A CA 1
ATOM 2291 C C . HIS A 1 282 ? 7.766 -1.056 -30.380 1.00 91.69 282 HIS A C 1
ATOM 2293 O O . HIS A 1 282 ? 6.561 -1.065 -30.143 1.00 91.69 282 HIS A O 1
ATOM 2299 N N . LYS A 1 283 ? 8.313 -1.884 -31.282 1.00 90.44 283 LYS A N 1
ATOM 2300 C CA . LYS A 1 283 ? 7.551 -2.920 -31.996 1.00 90.44 283 LYS A CA 1
ATOM 2301 C C . LYS A 1 283 ? 6.992 -3.996 -31.059 1.00 90.44 283 LYS A C 1
ATOM 2303 O O . LYS A 1 283 ? 6.005 -4.631 -31.407 1.00 90.44 283 LYS A O 1
ATOM 2308 N N . VAL A 1 284 ? 7.613 -4.182 -29.894 1.00 90.44 284 VAL A N 1
ATOM 2309 C CA . VAL A 1 284 ? 7.179 -5.127 -28.857 1.00 90.44 284 VAL A CA 1
ATOM 2310 C C . VAL A 1 284 ? 6.311 -4.415 -27.822 1.00 90.44 284 VAL A C 1
ATOM 2312 O O . VAL A 1 284 ? 5.227 -4.887 -27.499 1.00 90.44 284 VAL A O 1
ATOM 2315 N N . THR A 1 285 ? 6.752 -3.258 -27.320 1.00 88.00 285 THR A N 1
ATOM 2316 C CA . THR A 1 285 ? 6.104 -2.626 -26.153 1.00 88.00 285 THR A CA 1
ATOM 2317 C C . THR A 1 285 ? 5.130 -1.495 -26.494 1.00 88.00 285 THR A C 1
ATOM 2319 O O . THR A 1 285 ? 4.352 -1.078 -25.639 1.00 88.00 285 THR A O 1
ATOM 2322 N N . GLY A 1 286 ? 5.188 -0.953 -27.712 1.00 85.50 286 GLY A N 1
ATOM 2323 C CA . GLY A 1 286 ? 4.446 0.239 -28.137 1.00 85.50 286 GLY A CA 1
ATOM 2324 C C . GLY A 1 286 ? 5.040 1.586 -27.688 1.00 85.50 286 GLY A C 1
ATOM 2325 O O . GLY A 1 286 ? 4.529 2.626 -28.109 1.00 85.50 286 GLY A O 1
ATOM 2326 N N . GLU A 1 287 ? 6.113 1.580 -26.889 1.00 87.19 287 GLU A N 1
ATOM 2327 C CA . GLU A 1 287 ? 6.729 2.766 -26.262 1.00 87.19 287 GLU A CA 1
ATOM 2328 C C . GLU A 1 287 ? 8.004 3.233 -26.975 1.00 87.19 287 GL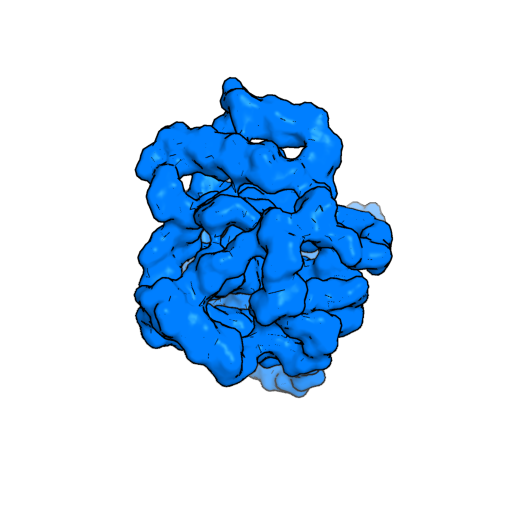U A C 1
ATOM 2330 O O . GLU A 1 287 ? 8.650 2.443 -27.650 1.00 87.19 287 GLU A O 1
ATOM 2335 N N . TYR A 1 288 ? 8.387 4.506 -26.799 1.00 81.38 288 TYR A N 1
ATOM 2336 C CA . TYR A 1 288 ? 9.599 5.103 -27.395 1.00 81.38 288 TYR A CA 1
ATOM 2337 C C . TYR A 1 288 ? 9.693 4.955 -28.924 1.00 81.38 288 TYR A C 1
ATOM 2339 O O . TYR A 1 288 ? 10.708 4.551 -29.478 1.00 81.38 288 TYR A O 1
ATOM 2347 N N . LYS A 1 289 ? 8.624 5.332 -29.636 1.00 77.69 289 LYS A N 1
ATOM 2348 C CA . LYS A 1 289 ? 8.536 5.236 -31.108 1.00 77.69 289 LYS A CA 1
ATOM 2349 C C . LYS A 1 289 ? 9.558 6.091 -31.871 1.00 77.69 289 LYS A C 1
ATOM 2351 O O . LYS A 1 289 ? 9.756 5.877 -33.063 1.00 77.69 289 LYS A O 1
ATOM 2356 N N . ASN A 1 290 ? 10.162 7.087 -31.223 1.00 79.38 290 ASN A N 1
ATOM 2357 C CA . ASN A 1 290 ? 11.127 7.995 -31.835 1.00 79.38 290 ASN A CA 1
ATOM 2358 C C . ASN A 1 290 ? 12.218 8.422 -30.835 1.00 79.38 290 ASN A C 1
ATOM 2360 O O . ASN A 1 290 ? 12.074 8.261 -29.621 1.00 79.38 290 ASN A O 1
ATOM 2364 N N . LYS A 1 291 ? 13.298 9.011 -31.365 1.00 77.88 291 LYS A N 1
ATOM 2365 C CA . LYS A 1 291 ? 14.467 9.440 -30.580 1.00 77.88 291 LYS A CA 1
ATOM 2366 C C . LYS A 1 291 ? 14.164 10.565 -29.584 1.00 77.88 291 LYS A C 1
ATOM 2368 O O . LYS A 1 291 ? 14.802 10.615 -28.541 1.00 77.88 291 LYS A O 1
ATOM 2373 N N . PHE A 1 292 ? 13.180 11.426 -29.850 1.00 77.06 292 PHE A N 1
ATOM 2374 C CA . PHE A 1 292 ? 12.816 12.509 -28.927 1.00 77.06 292 PHE A CA 1
ATOM 2375 C C . PHE A 1 292 ? 12.292 11.972 -27.593 1.00 77.06 292 PHE A C 1
ATOM 2377 O O . PHE A 1 292 ? 12.680 12.461 -26.538 1.00 77.06 292 PHE A O 1
ATOM 2384 N N . HIS A 1 293 ? 11.472 10.918 -27.622 1.00 75.88 293 HIS A N 1
ATOM 2385 C CA . HIS A 1 293 ? 10.988 10.293 -26.388 1.00 75.88 293 HIS A CA 1
ATOM 2386 C C . HIS A 1 293 ? 12.127 9.631 -25.602 1.00 75.88 293 HIS A C 1
ATOM 2388 O O . HIS A 1 293 ? 12.121 9.668 -24.376 1.00 75.88 293 HIS A O 1
ATOM 2394 N N . MET A 1 294 ? 13.117 9.055 -26.295 1.00 87.06 294 MET A N 1
ATOM 2395 C CA . MET A 1 294 ? 14.292 8.450 -25.660 1.00 87.06 294 MET A CA 1
ATOM 2396 C C . MET A 1 294 ? 15.108 9.494 -24.887 1.00 87.06 294 MET A C 1
ATOM 2398 O O . MET A 1 294 ? 15.526 9.203 -23.771 1.00 87.06 294 MET A O 1
ATOM 2402 N N . ILE A 1 295 ? 15.276 10.711 -25.421 1.00 85.56 295 ILE A N 1
ATOM 2403 C CA . ILE A 1 295 ? 16.024 11.794 -24.754 1.00 85.56 295 ILE A CA 1
ATOM 2404 C C . ILE A 1 295 ? 15.434 12.107 -23.371 1.00 85.56 295 ILE A C 1
ATOM 2406 O O . ILE A 1 295 ? 16.171 12.134 -22.392 1.00 85.56 295 ILE A O 1
ATOM 2410 N N . GLY A 1 296 ? 14.105 12.201 -23.246 1.00 84.88 296 GLY A N 1
ATOM 2411 C CA . GLY A 1 296 ? 13.465 12.441 -21.944 1.00 84.88 296 GLY A CA 1
ATOM 2412 C C . GLY A 1 296 ? 13.712 11.332 -20.908 1.00 84.88 296 GLY A C 1
ATOM 2413 O O . GLY A 1 296 ? 13.729 11.592 -19.705 1.00 84.88 296 GLY A O 1
ATOM 2414 N N . TYR A 1 297 ? 13.938 10.090 -21.351 1.00 90.38 297 TYR A N 1
ATOM 2415 C CA . TYR A 1 297 ? 14.421 9.027 -20.466 1.00 90.38 297 TYR A CA 1
ATOM 2416 C C . TYR A 1 297 ? 15.879 9.235 -20.067 1.00 90.38 297 TYR A C 1
ATOM 2418 O O . TYR A 1 297 ? 16.198 9.123 -18.885 1.00 90.38 297 TYR A O 1
ATOM 2426 N N . VAL A 1 298 ? 16.738 9.535 -21.040 1.00 88.88 298 VAL A N 1
ATOM 2427 C CA . VAL A 1 298 ? 18.180 9.720 -20.841 1.00 88.88 298 VAL A CA 1
ATOM 2428 C C . VAL A 1 298 ? 18.446 10.835 -19.825 1.00 88.88 298 VAL A C 1
ATOM 2430 O O . VAL A 1 298 ? 19.196 10.613 -18.875 1.00 88.88 298 VAL A O 1
ATOM 2433 N N . ASP A 1 299 ? 17.734 11.959 -19.921 1.00 87.56 299 ASP A N 1
ATOM 2434 C CA . ASP A 1 299 ? 17.869 13.095 -18.996 1.00 87.56 299 ASP A CA 1
ATOM 2435 C C . ASP A 1 299 ? 17.459 12.751 -17.550 1.00 87.56 299 ASP A C 1
ATOM 2437 O O . ASP A 1 299 ? 17.955 13.337 -16.590 1.00 87.56 299 ASP A O 1
ATOM 2441 N N . SER A 1 300 ? 16.551 11.784 -17.373 1.00 88.25 300 SER A N 1
ATOM 2442 C CA . SER A 1 300 ? 15.992 11.378 -16.071 1.00 88.25 300 SER A CA 1
ATOM 2443 C C . SER A 1 300 ? 16.316 9.926 -15.702 1.00 88.25 300 SER A C 1
ATOM 2445 O O . SER A 1 300 ? 15.586 9.281 -14.942 1.00 88.25 300 SER A O 1
ATOM 2447 N N . MET A 1 301 ? 17.413 9.392 -16.242 1.00 88.75 301 MET A N 1
ATOM 2448 C CA . MET A 1 301 ? 17.741 7.966 -16.207 1.00 88.75 301 MET A CA 1
ATOM 2449 C C . MET A 1 301 ? 17.758 7.395 -14.781 1.00 88.75 301 MET A C 1
ATOM 2451 O O . MET A 1 301 ? 17.148 6.361 -14.513 1.00 88.75 301 MET A O 1
ATOM 2455 N N . SER A 1 302 ? 18.372 8.095 -13.826 1.00 85.38 302 SER A N 1
ATOM 2456 C CA . SER A 1 302 ? 18.443 7.658 -12.424 1.00 85.38 302 SER A CA 1
ATOM 2457 C C . SER A 1 302 ? 17.068 7.463 -11.779 1.00 85.38 302 SER A C 1
ATOM 2459 O O . SER A 1 302 ? 16.849 6.471 -11.076 1.00 85.38 302 SER A O 1
ATOM 2461 N N . THR A 1 303 ? 16.125 8.362 -12.059 1.00 86.06 303 THR A N 1
ATOM 2462 C CA . THR A 1 303 ? 14.742 8.296 -11.577 1.00 86.06 303 THR A CA 1
ATOM 2463 C C . THR A 1 303 ? 14.025 7.074 -12.141 1.00 86.06 303 THR A C 1
ATOM 2465 O O . THR A 1 303 ? 13.409 6.315 -11.392 1.00 86.06 303 THR A O 1
ATOM 2468 N N . TYR A 1 304 ? 14.148 6.833 -13.450 1.00 90.19 304 TYR A N 1
ATOM 2469 C CA . TYR A 1 304 ? 13.544 5.675 -14.113 1.00 90.19 304 TYR A CA 1
ATOM 2470 C C . TYR A 1 304 ? 14.061 4.346 -13.551 1.00 90.19 304 TYR A C 1
ATOM 2472 O O . TYR A 1 304 ? 13.268 3.471 -13.205 1.00 90.19 304 TYR A O 1
ATOM 2480 N N . HIS A 1 305 ? 15.379 4.213 -13.389 1.00 89.19 305 HIS A N 1
ATOM 2481 C CA . HIS A 1 305 ? 15.998 3.003 -12.837 1.00 89.19 305 HIS A CA 1
ATOM 2482 C C . HIS A 1 305 ? 15.623 2.773 -11.366 1.00 89.19 305 HIS A C 1
ATOM 2484 O O . HIS A 1 305 ? 15.344 1.640 -10.971 1.00 89.19 305 HIS A O 1
ATOM 2490 N N . THR A 1 306 ? 15.519 3.843 -10.569 1.00 84.31 306 THR A N 1
ATOM 2491 C CA . THR A 1 306 ? 15.038 3.769 -9.176 1.00 84.31 306 THR A CA 1
ATOM 2492 C C . THR A 1 306 ? 13.587 3.290 -9.107 1.00 84.31 306 THR A C 1
ATOM 2494 O O . THR A 1 306 ? 13.254 2.432 -8.289 1.00 84.31 306 THR A O 1
ATOM 2497 N N . ARG A 1 307 ? 12.719 3.787 -9.995 1.00 84.31 307 ARG A N 1
ATOM 2498 C CA . ARG A 1 307 ? 11.321 3.342 -10.087 1.00 84.31 307 ARG A CA 1
ATOM 2499 C C . ARG A 1 307 ? 11.212 1.883 -10.509 1.00 84.31 307 ARG A C 1
ATOM 2501 O O . ARG A 1 307 ? 10.499 1.119 -9.866 1.00 84.31 307 ARG A O 1
ATOM 2508 N N . ILE A 1 308 ? 11.948 1.467 -11.540 1.00 88.19 308 ILE A N 1
ATOM 2509 C CA . ILE A 1 308 ? 11.947 0.067 -11.990 1.00 88.19 308 ILE A CA 1
ATOM 2510 C C . ILE A 1 308 ? 12.385 -0.864 -10.860 1.00 88.19 308 ILE A C 1
ATOM 2512 O O . ILE A 1 308 ? 11.732 -1.878 -10.626 1.00 88.19 308 ILE A O 1
ATOM 2516 N N . LYS A 1 309 ? 13.430 -0.496 -10.109 1.00 84.38 309 LYS A N 1
ATOM 2517 C CA . LYS A 1 309 ? 13.878 -1.251 -8.932 1.00 84.38 309 LYS A CA 1
ATOM 2518 C C . LYS A 1 309 ? 12.723 -1.526 -7.956 1.00 84.38 309 LYS A C 1
ATOM 2520 O O . LYS A 1 309 ? 12.554 -2.676 -7.553 1.00 84.38 309 LYS A O 1
ATOM 2525 N N . LYS A 1 310 ? 11.885 -0.524 -7.655 1.00 82.25 310 LYS A N 1
ATOM 25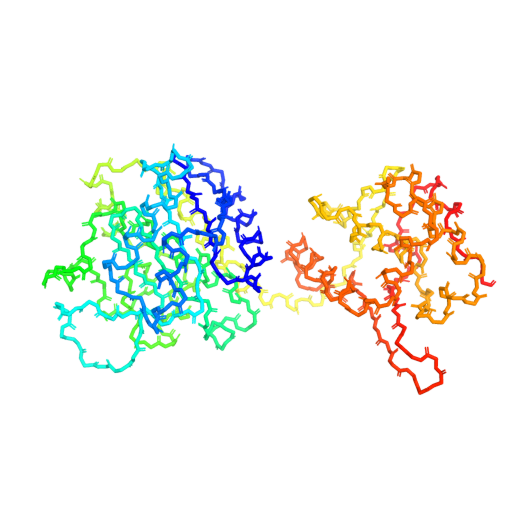26 C CA . LYS A 1 310 ? 10.683 -0.694 -6.814 1.00 82.25 310 LYS A CA 1
ATOM 2527 C C . LYS A 1 310 ? 9.664 -1.666 -7.436 1.00 82.25 310 LYS A C 1
ATOM 2529 O O . LYS A 1 310 ? 9.137 -2.527 -6.739 1.00 82.25 310 LYS A O 1
ATOM 2534 N N . TYR A 1 311 ? 9.418 -1.588 -8.747 1.00 82.62 311 TYR A N 1
ATOM 2535 C CA . TYR A 1 311 ? 8.502 -2.508 -9.449 1.00 82.62 311 TYR A CA 1
ATOM 2536 C C . TYR A 1 311 ? 8.964 -3.970 -9.404 1.00 82.62 311 TYR A C 1
ATOM 2538 O O . TYR A 1 311 ? 8.148 -4.868 -9.174 1.00 82.62 311 TYR A O 1
ATOM 2546 N N . ILE A 1 312 ? 10.263 -4.215 -9.593 1.00 82.81 312 ILE A N 1
ATOM 2547 C CA .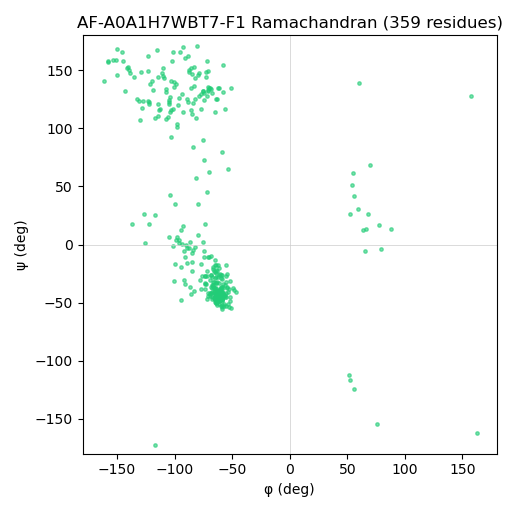 ILE A 1 312 ? 10.839 -5.563 -9.505 1.00 82.81 312 ILE A CA 1
ATOM 2548 C C . ILE A 1 312 ? 10.722 -6.101 -8.079 1.00 82.81 312 ILE A C 1
ATOM 2550 O O . ILE A 1 312 ? 10.258 -7.224 -7.896 1.00 82.81 312 ILE A O 1
ATOM 2554 N N . GLN A 1 313 ? 11.056 -5.283 -7.077 1.00 77.19 313 GLN A N 1
ATOM 2555 C CA . GLN A 1 313 ? 10.922 -5.641 -5.662 1.00 77.19 313 GLN A CA 1
ATOM 2556 C C . GLN A 1 313 ? 9.474 -5.993 -5.281 1.00 77.19 313 GLN A C 1
ATOM 2558 O O . GLN A 1 313 ? 9.240 -6.915 -4.512 1.00 77.19 313 GLN A O 1
ATOM 2563 N N . ASN A 1 314 ? 8.486 -5.308 -5.858 1.00 70.69 314 ASN A N 1
ATOM 2564 C CA . ASN A 1 314 ? 7.071 -5.588 -5.597 1.00 70.69 314 ASN A CA 1
ATOM 2565 C C . ASN A 1 314 ? 6.539 -6.824 -6.339 1.00 70.69 314 ASN A C 1
ATOM 2567 O O . ASN A 1 314 ? 5.606 -7.487 -5.866 1.00 70.69 314 ASN A O 1
ATOM 2571 N N . SER A 1 315 ? 7.104 -7.113 -7.515 1.00 72.94 315 SER A N 1
ATOM 2572 C CA . SER A 1 315 ? 6.727 -8.267 -8.338 1.00 72.94 315 SER A CA 1
ATOM 2573 C C . SER A 1 315 ? 7.312 -9.569 -7.796 1.00 72.94 315 SER A C 1
ATOM 2575 O O . SER A 1 315 ? 6.643 -10.602 -7.817 1.00 72.94 315 SER A O 1
ATOM 2577 N N . LEU A 1 316 ? 8.545 -9.519 -7.292 1.00 71.75 316 LEU A N 1
ATOM 2578 C CA . LEU A 1 316 ? 9.259 -10.662 -6.740 1.00 71.75 316 LEU A CA 1
ATOM 2579 C C . LEU A 1 316 ? 9.113 -10.644 -5.219 1.00 71.75 316 LEU A C 1
ATOM 2581 O O . LEU A 1 316 ? 9.757 -9.869 -4.528 1.00 71.75 316 LEU A O 1
ATOM 2585 N N . THR A 1 317 ? 8.256 -11.515 -4.688 1.00 57.06 317 THR A N 1
ATOM 2586 C CA . THR A 1 317 ? 7.985 -11.592 -3.242 1.00 57.06 317 THR A CA 1
ATOM 2587 C C . THR A 1 317 ? 9.164 -12.115 -2.420 1.00 57.06 317 THR A C 1
ATOM 2589 O O . THR A 1 317 ? 9.103 -12.062 -1.201 1.00 57.06 317 THR A O 1
ATOM 2592 N N . ILE A 1 318 ? 10.214 -12.629 -3.068 1.00 64.12 318 ILE A N 1
ATOM 2593 C CA . ILE A 1 318 ? 11.414 -13.170 -2.422 1.00 64.12 318 ILE A CA 1
ATOM 2594 C C . ILE A 1 318 ? 12.553 -12.159 -2.596 1.00 64.12 318 ILE A C 1
ATOM 2596 O O . ILE A 1 318 ? 12.944 -11.843 -3.721 1.00 64.12 318 ILE A O 1
ATOM 2600 N N . GLU A 1 319 ? 13.116 -11.669 -1.493 1.00 61.97 319 GLU A N 1
ATOM 2601 C CA . GLU A 1 319 ? 14.140 -10.616 -1.521 1.00 61.97 319 GLU A CA 1
ATOM 2602 C C . GLU A 1 319 ? 15.434 -11.054 -2.230 1.00 61.97 319 GLU A C 1
ATOM 2604 O O . GLU A 1 319 ? 16.022 -10.284 -2.997 1.00 61.97 319 GLU A O 1
ATOM 2609 N N . SER A 1 320 ? 15.849 -12.312 -2.051 1.00 62.56 320 SER A N 1
ATOM 2610 C CA . SER A 1 320 ? 17.027 -12.873 -2.726 1.00 62.56 320 SER A CA 1
ATOM 2611 C C . SER A 1 320 ? 16.864 -12.942 -4.251 1.00 62.56 320 SER A C 1
ATOM 2613 O O . SER A 1 320 ? 17.828 -12.691 -4.977 1.00 62.56 320 SER A O 1
ATOM 2615 N N . LEU A 1 321 ? 15.641 -13.166 -4.759 1.00 67.19 321 LEU A N 1
ATOM 2616 C CA . LEU A 1 321 ? 15.330 -13.021 -6.187 1.00 67.19 321 LEU A CA 1
ATOM 2617 C C . LEU A 1 321 ? 15.510 -11.565 -6.624 1.00 67.19 321 LEU A C 1
ATOM 2619 O O . LEU A 1 321 ? 16.210 -11.278 -7.594 1.00 67.19 321 LEU A O 1
ATOM 2623 N N . TYR A 1 322 ? 14.921 -10.625 -5.888 1.00 67.75 322 TYR A N 1
ATOM 2624 C CA . TYR A 1 322 ? 15.027 -9.203 -6.208 1.00 67.75 322 TYR A CA 1
ATOM 2625 C C . TYR A 1 322 ? 16.489 -8.718 -6.290 1.00 67.75 322 TYR A C 1
ATOM 2627 O O . TYR A 1 322 ? 16.833 -8.000 -7.232 1.00 67.75 322 TYR A O 1
ATOM 2635 N N . LYS A 1 323 ? 17.363 -9.127 -5.355 1.00 68.88 323 LYS A N 1
ATOM 2636 C CA . LYS A 1 323 ? 18.795 -8.762 -5.368 1.00 68.88 323 LYS A CA 1
ATOM 2637 C C . LYS A 1 323 ? 19.505 -9.215 -6.656 1.00 68.88 323 LYS A C 1
ATOM 2639 O O . LYS A 1 323 ? 20.439 -8.549 -7.095 1.00 68.88 323 LYS A O 1
ATOM 2644 N N . LYS A 1 324 ? 19.045 -10.304 -7.282 1.00 74.69 324 LYS A N 1
ATOM 2645 C CA . LYS A 1 324 ? 19.590 -10.844 -8.538 1.00 74.69 324 LYS A CA 1
ATOM 2646 C C . LYS A 1 324 ? 19.040 -10.150 -9.787 1.00 74.69 324 LYS A C 1
ATOM 2648 O O . LYS A 1 324 ? 19.789 -9.910 -10.726 1.00 74.69 324 LYS A O 1
ATOM 2653 N N . PHE A 1 325 ? 17.747 -9.824 -9.809 1.00 78.94 325 PHE A N 1
ATOM 2654 C CA . PHE A 1 325 ? 17.067 -9.303 -11.007 1.00 78.94 325 PHE A CA 1
ATOM 2655 C C . PHE A 1 325 ? 16.965 -7.769 -11.066 1.00 78.94 325 PHE A C 1
ATOM 2657 O O . PHE A 1 325 ? 16.361 -7.234 -12.001 1.00 78.94 325 PHE A O 1
ATOM 2664 N N . HIS A 1 326 ? 17.543 -7.039 -10.105 1.00 80.38 326 HIS A N 1
ATOM 2665 C CA . HIS A 1 326 ? 17.603 -5.578 -10.149 1.00 80.38 326 HIS A CA 1
ATOM 2666 C C . HIS A 1 326 ? 18.834 -5.044 -10.885 1.00 80.38 326 HIS A C 1
ATOM 2668 O O . HIS A 1 326 ? 19.851 -5.716 -11.044 1.00 80.38 326 HIS A O 1
ATOM 2674 N N . TYR A 1 327 ? 18.761 -3.770 -11.270 1.00 83.56 327 TYR A N 1
ATOM 2675 C CA . TYR A 1 327 ? 19.884 -3.049 -11.854 1.00 83.56 327 TYR A CA 1
ATOM 2676 C C . TYR A 1 327 ? 21.048 -2.880 -10.892 1.00 83.56 327 TYR A C 1
ATOM 2678 O O . TYR A 1 327 ? 20.913 -2.257 -9.836 1.00 83.56 327 TYR A O 1
ATOM 2686 N N . LYS A 1 328 ? 22.224 -3.320 -11.318 1.00 86.62 328 LYS A N 1
ATOM 2687 C CA . LYS A 1 328 ? 23.478 -2.826 -10.768 1.00 86.62 328 LYS A CA 1
ATOM 2688 C C . LYS A 1 328 ? 23.782 -1.472 -11.394 1.00 86.62 328 LYS A C 1
ATOM 2690 O O . LYS A 1 328 ? 23.427 -1.203 -12.543 1.00 86.62 328 LYS A O 1
ATOM 2695 N N . SER A 1 329 ? 24.431 -0.605 -10.627 1.00 87.31 329 SER A N 1
ATOM 2696 C CA . SER A 1 329 ? 24.864 0.693 -11.129 1.00 87.31 329 SER A CA 1
ATOM 2697 C C . SER A 1 329 ? 26.252 1.057 -10.627 1.00 87.31 329 SER A C 1
ATOM 2699 O O . SER A 1 329 ? 26.675 0.639 -9.549 1.00 87.31 329 SER A O 1
ATOM 2701 N N . LYS A 1 330 ? 26.983 1.830 -11.431 1.00 85.25 330 LYS A N 1
ATOM 2702 C CA . LYS A 1 330 ? 28.292 2.373 -11.061 1.00 85.25 330 LYS A CA 1
ATOM 2703 C C . LYS A 1 330 ? 28.437 3.773 -11.633 1.00 85.25 330 LYS A C 1
ATOM 2705 O O . LYS A 1 330 ? 28.189 3.995 -12.817 1.00 85.25 330 LYS A O 1
ATOM 2710 N N . LYS A 1 331 ? 28.872 4.705 -10.788 1.00 80.25 331 LYS A N 1
ATOM 2711 C CA . LYS A 1 331 ? 29.263 6.050 -11.205 1.00 80.25 331 LYS A CA 1
ATOM 2712 C C . LYS A 1 331 ? 30.749 6.046 -11.552 1.00 80.25 331 LYS A C 1
ATOM 2714 O O . LYS A 1 331 ? 31.563 5.638 -10.724 1.00 80.25 331 LYS A O 1
ATOM 2719 N N . SER A 1 332 ? 31.106 6.487 -12.753 1.00 72.75 332 SER A N 1
ATOM 2720 C CA . SER A 1 332 ? 32.492 6.798 -13.110 1.00 72.75 332 SER A CA 1
ATOM 2721 C C . SER A 1 332 ? 32.656 8.309 -13.280 1.00 72.75 332 SER A C 1
ATOM 2723 O O . SER A 1 332 ? 31.696 9.016 -13.591 1.00 72.75 332 SER A O 1
ATOM 2725 N N . LYS A 1 333 ? 33.871 8.812 -13.036 1.00 62.50 333 LYS A N 1
ATOM 2726 C CA . LYS A 1 333 ? 34.184 10.238 -13.211 1.00 62.50 333 LYS A CA 1
ATOM 2727 C C . LYS A 1 333 ? 34.188 10.659 -14.686 1.00 62.50 333 LYS A C 1
ATOM 2729 O O . LYS A 1 333 ? 33.856 11.799 -14.966 1.00 62.50 333 LYS A O 1
ATOM 2734 N N . GLU A 1 334 ? 34.531 9.747 -15.595 1.00 60.59 334 GLU A N 1
ATOM 2735 C CA . GLU A 1 334 ? 34.696 10.031 -17.030 1.00 60.59 334 GLU A CA 1
ATOM 2736 C C . GLU A 1 334 ? 33.422 9.806 -17.856 1.00 60.59 334 GLU A C 1
ATOM 2738 O O . GLU A 1 334 ? 33.195 10.506 -18.833 1.00 60.59 334 GLU A O 1
ATOM 2743 N N . TYR A 1 335 ? 32.564 8.863 -17.456 1.00 57.00 335 TYR A N 1
ATOM 2744 C CA . TYR A 1 335 ? 31.447 8.386 -18.287 1.00 57.00 335 TYR A CA 1
ATOM 2745 C C . TYR A 1 335 ? 30.078 8.483 -17.579 1.00 57.00 335 TYR A C 1
ATOM 2747 O O . TYR A 1 335 ? 29.054 8.081 -18.125 1.00 57.00 335 TYR A O 1
ATOM 2755 N N . GLY A 1 336 ? 30.032 8.991 -16.342 1.00 71.12 336 GLY A N 1
ATOM 2756 C CA . GLY A 1 336 ? 28.790 9.158 -15.584 1.00 71.12 336 GLY A CA 1
ATOM 2757 C C . GLY A 1 336 ? 28.221 7.857 -14.996 1.00 71.12 336 GLY A C 1
ATOM 2758 O O . GLY A 1 336 ? 28.951 6.914 -14.672 1.00 71.12 336 GLY A O 1
ATOM 2759 N N . HIS A 1 337 ? 26.903 7.826 -14.771 1.00 80.88 337 HIS A N 1
ATOM 2760 C CA . HIS A 1 337 ? 26.200 6.671 -14.200 1.00 80.88 337 HIS A CA 1
ATOM 2761 C C . HIS A 1 337 ? 25.890 5.623 -15.277 1.00 80.88 337 HIS A C 1
ATOM 2763 O O . HIS A 1 337 ? 25.237 5.929 -16.271 1.00 80.88 337 HIS A O 1
ATOM 2769 N N . HIS A 1 338 ? 26.321 4.383 -15.041 1.00 87.56 338 HIS A N 1
ATOM 2770 C CA . HIS A 1 338 ? 25.991 3.226 -15.876 1.00 87.56 338 HIS A CA 1
ATOM 2771 C C . HIS A 1 338 ? 25.083 2.288 -15.112 1.00 87.56 338 HIS A C 1
ATOM 2773 O O . HIS A 1 338 ? 25.244 2.125 -13.898 1.00 87.56 338 HIS A O 1
ATOM 2779 N N . TYR A 1 339 ? 24.207 1.626 -15.854 1.00 91.31 339 TYR A N 1
ATOM 2780 C CA . TYR A 1 339 ? 23.299 0.612 -15.348 1.00 91.31 339 TYR A CA 1
ATOM 2781 C C . TYR A 1 339 ? 23.526 -0.686 -16.120 1.00 91.31 339 TYR A C 1
ATOM 2783 O O . TYR A 1 339 ? 23.937 -0.655 -17.281 1.00 91.31 339 TYR A O 1
ATOM 2791 N N . TRP A 1 340 ? 23.316 -1.827 -15.473 1.00 92.69 340 TRP A N 1
ATOM 2792 C CA . TRP A 1 340 ? 23.266 -3.132 -16.133 1.00 92.69 340 TRP A CA 1
ATOM 2793 C C . TRP A 1 340 ? 22.498 -4.125 -15.272 1.00 92.69 340 TRP A C 1
ATOM 2795 O O . TRP A 1 340 ? 22.380 -3.958 -14.058 1.00 92.69 340 TRP A O 1
ATOM 2805 N N . LEU A 1 341 ? 21.988 -5.171 -15.910 1.00 90.12 341 LEU A N 1
ATOM 2806 C CA . LEU A 1 341 ? 21.574 -6.385 -15.222 1.00 90.12 341 LEU A CA 1
ATOM 2807 C C . LEU A 1 341 ? 22.695 -7.406 -15.364 1.00 90.12 341 LEU A C 1
ATOM 2809 O O . LEU A 1 341 ? 23.296 -7.496 -16.433 1.00 90.12 341 LEU A O 1
ATOM 2813 N N . GLU A 1 342 ? 23.008 -8.126 -14.294 1.00 87.62 342 GLU A N 1
ATOM 2814 C CA . GLU A 1 342 ? 24.105 -9.091 -14.290 1.00 87.62 342 GLU A CA 1
ATOM 2815 C C . GLU A 1 342 ? 23.557 -10.500 -14.130 1.00 87.62 342 GLU A C 1
ATOM 2817 O O . GLU A 1 342 ? 22.975 -10.823 -13.096 1.00 87.62 342 GLU A O 1
ATOM 2822 N N . PHE A 1 343 ? 23.747 -11.318 -15.162 1.00 84.38 343 PHE A N 1
ATOM 2823 C CA . PHE A 1 343 ? 23.250 -12.688 -15.213 1.00 84.38 343 PHE A CA 1
ATOM 2824 C C . PHE A 1 343 ? 24.298 -13.616 -15.816 1.00 84.38 343 PHE A C 1
ATOM 2826 O O . PHE A 1 343 ? 25.036 -13.233 -16.727 1.00 84.38 343 PHE A O 1
ATOM 2833 N N . GLU A 1 344 ? 24.318 -14.865 -15.366 1.00 79.38 344 GLU A N 1
ATOM 2834 C CA . GLU A 1 344 ? 24.972 -15.930 -16.124 1.00 79.38 344 GLU A CA 1
ATOM 2835 C C . GLU A 1 344 ? 24.121 -16.280 -17.353 1.00 79.38 344 GLU A C 1
ATOM 2837 O O . GLU A 1 344 ? 22.893 -16.194 -17.316 1.00 79.38 344 GLU A O 1
ATOM 2842 N N . SER A 1 345 ? 24.750 -16.704 -18.451 1.00 67.12 345 SER A N 1
ATOM 2843 C CA . SER A 1 345 ? 24.050 -16.978 -19.718 1.00 67.12 345 SER A CA 1
ATOM 2844 C C . SER A 1 345 ? 22.947 -18.041 -19.600 1.00 67.12 345 SER A C 1
ATOM 2846 O O . SER A 1 345 ? 21.992 -18.016 -20.366 1.00 67.12 345 SER A O 1
ATOM 2848 N N . SER A 1 346 ? 23.061 -18.958 -18.636 1.00 75.25 346 SER A N 1
ATOM 2849 C CA . SER A 1 346 ? 22.066 -19.993 -18.317 1.00 75.25 346 SER A CA 1
ATOM 2850 C C . SER A 1 346 ? 20.829 -19.463 -17.581 1.00 75.25 346 SER A C 1
ATOM 2852 O O . SER A 1 346 ? 19.858 -20.194 -17.420 1.00 75.25 346 SER A O 1
ATOM 2854 N N . GLN A 1 347 ? 20.858 -18.212 -17.116 1.00 81.06 347 GLN A N 1
ATOM 2855 C CA . GLN A 1 347 ? 19.834 -17.626 -16.250 1.00 81.06 347 GLN A CA 1
ATOM 2856 C C . GLN A 1 347 ? 18.867 -16.713 -17.006 1.00 81.06 347 GLN A C 1
ATOM 2858 O O . GLN A 1 347 ? 17.946 -16.186 -16.387 1.00 81.06 347 GLN A O 1
ATOM 2863 N N . VAL A 1 348 ? 19.049 -16.526 -18.319 1.00 87.75 348 VAL A N 1
ATOM 2864 C CA . VAL A 1 348 ? 18.177 -15.689 -19.151 1.00 87.75 348 VAL A CA 1
ATOM 2865 C C . VAL A 1 348 ? 17.702 -16.464 -20.375 1.00 87.75 348 VAL A C 1
ATOM 2867 O O . VAL A 1 348 ? 18.488 -16.803 -21.257 1.00 87.75 348 VAL A O 1
ATOM 2870 N N . GLU A 1 349 ? 16.394 -16.657 -20.473 1.00 91.44 349 GLU A N 1
ATOM 2871 C CA . GLU A 1 349 ? 15.723 -17.223 -21.641 1.00 91.44 349 GLU A CA 1
ATOM 2872 C C . GLU A 1 349 ? 14.990 -16.112 -22.394 1.00 91.44 349 GLU A C 1
ATOM 2874 O O . GLU A 1 349 ? 13.999 -15.557 -21.926 1.00 91.44 349 GLU A O 1
ATOM 2879 N N . LEU A 1 350 ? 15.484 -15.760 -23.578 1.00 92.38 350 LEU A N 1
ATOM 2880 C CA . LEU A 1 350 ? 14.825 -14.787 -24.448 1.00 92.38 350 LEU A CA 1
ATOM 2881 C C . LEU A 1 350 ? 14.209 -15.516 -25.631 1.00 92.38 350 LEU A C 1
ATOM 2883 O O . LEU A 1 350 ? 14.899 -16.299 -26.290 1.00 92.38 350 LEU A O 1
ATOM 2887 N N . ASP A 1 351 ? 12.960 -15.188 -25.956 1.00 94.69 351 ASP A N 1
ATOM 2888 C CA . ASP A 1 351 ? 12.373 -15.589 -27.230 1.00 94.69 351 ASP A CA 1
ATOM 2889 C C . ASP A 1 351 ? 13.313 -15.195 -28.392 1.00 94.69 351 ASP A C 1
ATOM 2891 O O . ASP A 1 351 ? 13.832 -14.066 -28.411 1.00 94.69 351 ASP A O 1
ATOM 2895 N N . PRO A 1 352 ? 13.562 -16.088 -29.371 1.00 93.25 352 PRO A N 1
ATOM 2896 C CA . PRO A 1 352 ? 14.434 -15.803 -30.507 1.00 93.25 352 PRO A CA 1
ATOM 2897 C C . PRO A 1 352 ? 14.094 -14.502 -31.243 1.00 93.25 352 PRO A C 1
ATOM 2899 O O . PRO A 1 352 ? 15.001 -13.825 -31.735 1.00 93.25 352 PRO A O 1
ATOM 2902 N N . SER A 1 353 ? 12.816 -14.096 -31.277 1.00 93.06 353 SER A N 1
ATOM 2903 C CA . SER A 1 353 ? 12.405 -12.846 -31.921 1.00 93.06 353 SER A CA 1
ATOM 2904 C C . SER A 1 353 ? 13.001 -11.607 -31.252 1.00 93.06 353 SER A C 1
ATOM 2906 O O . SER A 1 353 ? 13.102 -10.563 -31.894 1.00 93.06 353 SER A O 1
ATOM 2908 N N . LEU A 1 354 ? 13.398 -11.691 -29.980 1.00 93.31 354 LEU A N 1
ATOM 2909 C CA . LEU A 1 354 ? 13.962 -10.571 -29.230 1.00 93.31 354 LEU A CA 1
ATOM 2910 C C . LEU A 1 354 ? 15.469 -10.396 -29.447 1.00 93.31 354 LEU A C 1
ATOM 2912 O O . LEU A 1 354 ? 16.008 -9.325 -29.166 1.00 93.31 354 LEU A O 1
ATOM 2916 N N . GLN A 1 355 ? 16.153 -11.397 -30.009 1.00 91.94 355 GLN A N 1
ATOM 2917 C CA . GLN A 1 355 ? 17.597 -11.334 -30.272 1.00 91.94 355 GLN A CA 1
ATOM 2918 C C . GLN A 1 355 ? 17.963 -10.206 -31.243 1.00 91.94 355 GLN A C 1
ATOM 2920 O O . GLN A 1 355 ? 19.053 -9.642 -31.170 1.00 91.94 355 GLN A O 1
ATOM 2925 N N . GLN A 1 356 ? 17.027 -9.802 -32.108 1.00 93.19 356 GLN A N 1
ATOM 2926 C CA . GLN A 1 356 ? 17.214 -8.663 -33.008 1.00 93.19 356 GLN A CA 1
ATOM 2927 C C . GLN A 1 356 ? 17.442 -7.332 -32.269 1.00 93.19 356 GLN A C 1
ATOM 2929 O O . GLN A 1 356 ? 17.983 -6.405 -32.872 1.00 93.19 356 GLN A O 1
ATOM 2934 N N . TYR A 1 357 ? 17.061 -7.226 -30.990 1.00 94.62 357 TYR A N 1
ATOM 2935 C CA . TYR A 1 357 ? 17.229 -6.026 -30.162 1.00 94.62 357 TYR A CA 1
ATOM 2936 C C . TYR A 1 357 ? 18.525 -6.031 -29.336 1.00 94.62 357 TYR A C 1
ATOM 2938 O O . TYR A 1 357 ? 18.788 -5.062 -28.620 1.00 94.62 357 TYR A O 1
ATOM 2946 N N . ARG A 1 358 ? 19.349 -7.085 -29.443 1.00 93.31 358 ARG A N 1
ATOM 2947 C CA . ARG A 1 358 ? 20.685 -7.086 -28.842 1.00 93.31 358 ARG A CA 1
ATOM 2948 C C . ARG A 1 358 ? 21.608 -6.108 -29.561 1.00 93.31 358 ARG A C 1
ATOM 2950 O O . ARG A 1 358 ? 21.652 -6.067 -30.794 1.00 93.31 358 ARG A O 1
ATOM 2957 N N . VAL A 1 359 ? 22.337 -5.342 -28.765 1.00 93.00 359 VAL A N 1
ATOM 2958 C CA . VAL A 1 359 ? 23.452 -4.492 -29.174 1.00 93.00 359 VAL A CA 1
ATOM 2959 C C . VAL A 1 359 ? 24.664 -5.400 -29.360 1.00 93.00 359 VAL A C 1
ATOM 2961 O O . VAL A 1 359 ? 24.982 -6.204 -28.480 1.00 93.00 359 VAL A O 1
ATOM 2964 N N . LYS A 1 360 ? 25.309 -5.316 -30.521 1.00 84.88 360 LYS A N 1
ATOM 2965 C CA . LYS A 1 360 ? 26.562 -6.021 -30.777 1.00 84.88 360 LYS A CA 1
ATOM 2966 C C . LYS A 1 360 ? 27.685 -5.284 -30.044 1.00 84.88 360 LYS A C 1
ATOM 2968 O O . LYS A 1 360 ? 27.747 -4.059 -30.087 1.00 84.88 360 LYS A O 1
ATOM 2973 N N . VAL A 1 361 ? 28.515 -6.035 -29.323 1.00 65.69 361 VAL A N 1
ATOM 2974 C CA . VAL A 1 361 ? 29.696 -5.512 -28.615 1.00 65.69 361 VAL A CA 1
ATOM 2975 C C . VAL A 1 361 ? 30.911 -5.611 -29.509 1.00 65.69 361 VAL A C 1
ATOM 2977 O O . VAL A 1 361 ? 31.047 -6.679 -30.152 1.00 65.69 361 VAL A O 1
#

Solvent-accessible surface area (backbone atoms only — not comparable to full-atom values): 20147 Å² total; per-residue (Å²): 88,56,34,31,37,37,58,90,47,78,89,48,54,66,55,52,54,55,38,37,59,58,62,52,69,37,74,64,60,66,42,59,40,81,50,90,84,66,84,90,40,68,48,43,50,51,54,73,71,44,79,53,40,42,69,64,54,44,39,50,37,34,49,52,56,26,49,80,68,74,42,68,94,35,34,30,34,42,44,32,84,51,46,28,55,70,52,84,56,62,92,62,96,74,89,78,61,40,63,56,54,64,49,78,52,23,34,40,32,37,66,67,81,30,39,86,58,47,77,73,39,32,59,49,55,48,48,49,50,53,53,39,52,50,51,40,38,62,43,66,61,48,73,70,41,80,59,39,74,80,76,38,33,86,68,77,79,32,24,62,53,32,70,45,95,42,65,69,48,41,38,45,23,53,58,52,31,32,73,46,68,70,60,53,50,48,30,41,77,59,73,48,57,66,68,56,53,51,28,51,46,48,41,31,41,55,47,15,46,69,69,67,61,73,57,78,54,85,61,83,69,79,58,32,38,35,31,48,80,66,67,53,39,26,47,66,93,41,62,55,67,55,79,88,42,50,66,52,45,46,56,50,50,51,37,60,66,32,44,68,45,76,50,29,54,56,45,57,74,71,36,64,62,53,41,51,29,56,32,56,47,18,81,53,66,71,41,43,81,43,71,72,59,46,48,64,46,52,79,42,41,70,60,53,54,55,51,42,43,53,48,46,47,68,42,35,90,46,61,56,56,29,72,51,77,34,74,47,73,50,79,43,97,87,62,44,56,27,37,27,30,68,72,60,82,88,35,57,47,67,31,75,79,53,58,79,50,43,71,87,130